Protein AF-A0A0D0CF95-F1 (afdb_monomer)

pLDDT: mean 79.81, std 21.13, range [25.56, 97.62]

Solvent-accessible surface area (backbone atoms only — not comparable to full-atom values): 11918 Å² total; per-residue (Å²): 136,85,79,84,83,80,80,79,77,77,75,81,70,83,79,91,63,84,47,76,42,101,78,74,50,72,53,71,74,71,60,77,87,53,78,78,71,73,34,36,34,30,47,36,53,43,63,39,61,58,38,33,47,34,51,72,94,69,23,64,54,33,67,61,67,58,52,52,51,31,48,50,52,55,38,44,75,72,60,30,45,79,76,56,97,53,32,26,37,20,72,85,47,48,58,68,57,49,50,51,55,62,62,50,49,44,63,30,60,61,69,54,49,44,67,73,22,56,68,48,74,48,77,49,76,44,73,80,78,84,81,83,82,52,62,69,34,61,34,67,35,10,87,78,21,42,65,67,94,47,78,31,54,40,80,67,59,71,76,34,70,43,88,60,83,71,37,72,54,63,91,89,60,91,81,74,67,55,86,94,61,72,91,44,77,68,62,71,38,56,82,48,25,21,61

Secondary structure (DSSP, 8-state):
-PPP-------------EEE-TTS-EEE---GGGTT--SEEEEEEEE-HHHHHSPTTTS----HHHHHHHHHHHHHHTTPEEEETTEEEETT--HHHHHHHHHHGGGSSSTTHHHHHEEEEEEEEESS------HHHHSTTBTTB-S--S-EEHHHHTTS--SSPPPBPPTTS---PPTTPPP-TTTT-GGGEE-

Organism: NCBI:txid944289

Sequence (195 aa):
MAQPIVIAHLQIVQLPHLIVGPRGLVGIRVLPAFQNIQGIYHISYDFLQRATEDDPPAGWGAYRANTYRAVIRHLNAAGFARNQYSDYSNPNAGPLHTYWTMVSLRFALPPTKMATTLKKIKISLVLDEPTWDQTDHLQLGGHFSDMLEGPTPQILAFSAILAIPPQPYLPGQPFNRPRHTRPSPAANNPANWRH

Radius of gyration: 23.88 Å; Cα contacts (8 Å, |Δi|>4): 252; chains: 1; bounding box: 48×54×57 Å

Foldseek 3Di:
DDDDDPPPPPPPPPDDDFDQDPVRPGDDPPDPVQQDQAFKKKKAFDWQPQQDCPDPPSHDVHDPVLLVVLLCVLCVVLVWDDDDDRMTIHNPDGPVSSVVSNVCSCVRPPHNRCVRTTPDMDMDGDRDDPPPDCVQQPQCCHVVRQDDPDWDFPVSQVVYPHPDRWAQDDPPDPDDQDPPDDDDPLSPDSRRTTD

Nearest PDB structures (foldseek):
  6zi1-assembly1_AAA  TM=7.821E-01  e=3.855E-05  Haemophilus influenzae 86-028NP
  6zi1-assembly1_BBB  TM=7.763E-01  e=6.941E-05  Haemophilus influenzae 86-028NP
  3ui3-assembly1_B  TM=7.240E-01  e=2.108E-04  Streptococcus sp. 'group G'
  2i8e-assembly1_A  TM=6.757E-01  e=5.180E-03  Saccharolobus solfataricus P2
  1yqh-assembly1_A  TM=5.021E-01  e=5.099E-02  Bacillus cereus ATCC 14579

Mean predicted aligned error: 11.98 Å

Structure (mmCIF, N/CA/C/O backbone):
data_AF-A0A0D0CF95-F1
#
_entry.id   AF-A0A0D0CF95-F1
#
loop_
_atom_site.group_PDB
_atom_site.id
_atom_site.type_symbol
_atom_site.label_atom_id
_atom_site.label_alt_id
_atom_site.label_comp_id
_atom_site.label_asym_id
_atom_site.label_entity_id
_atom_site.label_seq_id
_atom_site.pdbx_PDB_ins_code
_atom_site.Cartn_x
_atom_site.Cartn_y
_atom_site.Cartn_z
_atom_site.occupancy
_atom_site.B_iso_or_equiv
_atom_site.auth_seq_id
_atom_site.auth_comp_id
_atom_site.auth_asym_id
_atom_site.auth_atom_id
_atom_site.pdbx_PDB_model_num
ATOM 1 N N . MET A 1 1 ? 12.085 28.756 23.481 1.00 41.19 1 MET A N 1
ATOM 2 C CA . MET A 1 1 ? 11.898 27.595 24.378 1.00 41.19 1 MET A CA 1
ATOM 3 C C . MET A 1 1 ? 11.336 26.459 23.542 1.00 41.19 1 MET A C 1
ATOM 5 O O . MET A 1 1 ? 10.179 26.531 23.158 1.00 41.19 1 MET A O 1
ATOM 9 N N . ALA A 1 2 ? 12.175 25.497 23.155 1.00 31.30 2 ALA A N 1
ATOM 10 C CA . ALA A 1 2 ? 11.756 24.343 22.361 1.00 31.30 2 ALA A CA 1
ATOM 11 C C . ALA A 1 2 ? 11.153 23.283 23.294 1.00 31.30 2 ALA A C 1
ATOM 13 O O . ALA A 1 2 ? 11.771 22.944 24.303 1.00 31.30 2 ALA A O 1
ATOM 14 N N . GLN A 1 3 ? 9.947 22.804 22.990 1.00 28.89 3 GLN A N 1
ATOM 15 C CA . GLN A 1 3 ? 9.340 21.700 23.731 1.00 28.89 3 GLN A CA 1
ATOM 16 C C . GLN A 1 3 ? 9.949 20.359 23.289 1.00 28.89 3 GLN A C 1
ATOM 18 O O . GLN A 1 3 ? 10.253 20.195 22.106 1.00 28.89 3 GLN A O 1
ATOM 23 N N . PRO A 1 4 ? 10.146 19.402 24.211 1.00 27.25 4 PRO A N 1
ATOM 24 C CA . PRO A 1 4 ? 10.693 18.099 23.869 1.00 27.25 4 PRO A CA 1
ATOM 25 C C . PRO A 1 4 ? 9.659 17.260 23.107 1.00 27.25 4 PRO A C 1
ATOM 27 O O . PRO A 1 4 ? 8.516 17.110 23.534 1.00 27.25 4 PRO A O 1
ATOM 30 N N . ILE A 1 5 ? 10.093 16.679 21.989 1.00 28.27 5 ILE A N 1
ATOM 31 C CA . ILE A 1 5 ? 9.354 15.662 21.239 1.00 28.27 5 ILE A CA 1
ATOM 32 C C . ILE A 1 5 ? 9.341 14.385 22.085 1.00 28.27 5 ILE A C 1
ATOM 34 O O . ILE A 1 5 ? 10.371 13.733 22.260 1.00 28.27 5 ILE A O 1
ATOM 38 N N . VAL A 1 6 ? 8.177 14.019 22.617 1.00 25.56 6 VAL A N 1
ATOM 39 C CA . VAL A 1 6 ? 7.972 12.727 23.278 1.00 25.56 6 VAL A CA 1
ATOM 40 C C . VAL A 1 6 ? 7.646 11.697 22.199 1.00 25.56 6 VAL A C 1
ATOM 42 O O . VAL A 1 6 ? 6.501 11.549 21.783 1.00 25.56 6 VAL A O 1
ATOM 45 N N . ILE A 1 7 ? 8.664 10.979 21.726 1.00 27.81 7 ILE A N 1
ATOM 46 C CA . ILE A 1 7 ? 8.463 9.783 20.902 1.00 27.81 7 ILE A CA 1
ATOM 47 C C . ILE A 1 7 ? 8.018 8.667 21.847 1.00 27.81 7 ILE A C 1
ATOM 49 O O . ILE A 1 7 ? 8.838 8.025 22.506 1.00 27.81 7 ILE A O 1
ATOM 53 N N . ALA A 1 8 ? 6.709 8.441 21.940 1.00 27.25 8 ALA A N 1
ATOM 54 C CA . ALA A 1 8 ? 6.173 7.270 22.617 1.00 27.25 8 ALA A CA 1
ATOM 55 C C . ALA A 1 8 ? 6.541 6.023 21.799 1.00 27.25 8 ALA A C 1
ATOM 57 O O . ALA A 1 8 ? 5.863 5.649 20.842 1.00 27.25 8 ALA A O 1
ATOM 58 N N . HIS A 1 9 ? 7.648 5.377 22.165 1.00 27.47 9 HIS A N 1
ATOM 59 C CA . HIS A 1 9 ? 7.957 4.025 21.721 1.00 27.47 9 HIS A CA 1
ATOM 60 C C . HIS A 1 9 ? 6.866 3.089 22.251 1.00 27.47 9 HIS A C 1
ATOM 62 O O . HIS A 1 9 ? 6.923 2.629 23.392 1.00 27.47 9 HIS A O 1
ATOM 68 N N . LEU A 1 10 ? 5.858 2.806 21.423 1.00 33.41 10 LEU A N 1
ATOM 69 C CA . LEU A 1 10 ? 4.902 1.742 21.690 1.00 33.41 10 LEU A CA 1
ATOM 70 C C . LEU A 1 10 ? 5.674 0.420 21.593 1.00 33.41 10 LEU A C 1
ATOM 72 O O . LEU A 1 10 ? 5.894 -0.114 20.503 1.00 33.41 10 LEU A O 1
ATOM 76 N N . GLN A 1 11 ? 6.169 -0.076 22.729 1.00 26.80 11 GLN A N 1
ATOM 77 C CA . GLN A 1 11 ? 6.729 -1.417 22.795 1.00 26.80 11 GLN A CA 1
ATOM 78 C C . GLN A 1 11 ? 5.657 -2.390 22.304 1.00 26.80 11 GLN A C 1
ATOM 80 O O . GLN A 1 11 ? 4.563 -2.477 22.863 1.00 26.80 11 GLN A O 1
ATOM 85 N N . ILE A 1 12 ? 5.973 -3.107 21.227 1.00 33.72 12 ILE A N 1
ATOM 86 C CA . ILE A 1 12 ? 5.200 -4.252 20.764 1.00 33.72 12 ILE A CA 1
ATOM 87 C C . ILE A 1 12 ? 5.304 -5.295 21.876 1.00 33.72 12 ILE A C 1
ATOM 89 O O . ILE A 1 12 ? 6.272 -6.048 21.954 1.00 33.72 12 ILE A O 1
ATOM 93 N N . VAL A 1 13 ? 4.326 -5.299 22.777 1.00 31.89 13 VAL A N 1
ATOM 94 C CA . VAL A 1 13 ? 4.140 -6.380 23.739 1.00 31.89 13 VAL A CA 1
ATOM 95 C C . VAL A 1 13 ? 3.863 -7.631 22.907 1.00 31.89 13 VAL A C 1
ATOM 97 O O . VAL A 1 13 ? 2.841 -7.713 22.228 1.00 31.89 13 VAL A O 1
ATOM 100 N N . GLN A 1 14 ? 4.792 -8.592 22.903 1.00 32.94 14 GLN A N 1
ATOM 101 C CA . GLN A 1 14 ? 4.485 -9.953 22.460 1.00 32.94 14 GLN A CA 1
ATOM 102 C C . GLN A 1 14 ? 3.267 -10.422 23.265 1.00 32.94 14 GLN A C 1
ATOM 104 O O . GLN A 1 14 ? 3.316 -10.405 24.490 1.00 32.94 14 GLN A O 1
ATOM 109 N N . LEU A 1 15 ? 2.165 -10.780 22.599 1.00 37.91 15 LEU A N 1
ATOM 110 C CA . LEU A 1 15 ? 0.914 -11.194 23.246 1.00 37.91 15 LEU A CA 1
ATOM 111 C C . LEU A 1 15 ? 0.842 -12.730 23.308 1.00 37.91 15 LEU A C 1
ATOM 113 O O . LEU A 1 15 ? 0.613 -13.344 22.264 1.00 37.91 15 LEU A O 1
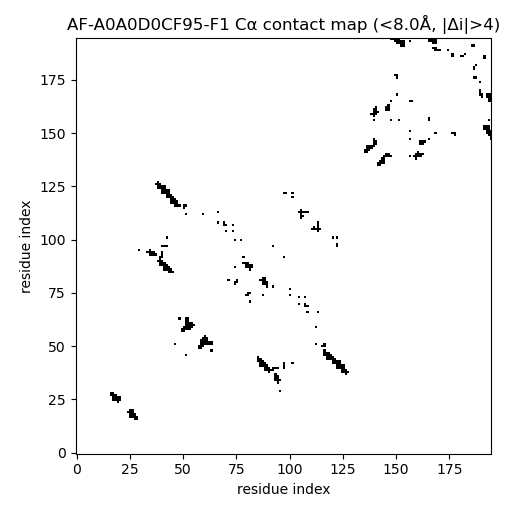ATOM 117 N N . PRO A 1 16 ? 0.972 -13.382 24.481 1.00 46.00 16 PRO A N 1
ATOM 118 C CA . PRO A 1 16 ? 0.856 -14.829 24.584 1.00 46.00 16 PRO A CA 1
ATOM 119 C C . PRO A 1 16 ? -0.467 -15.239 25.243 1.00 46.00 16 PRO A C 1
ATOM 121 O O . PRO A 1 16 ? -0.435 -15.889 26.276 1.00 46.00 16 PRO A O 1
ATOM 124 N N . HIS A 1 17 ? -1.648 -14.883 24.720 1.00 46.09 17 HIS A N 1
ATOM 125 C CA . HIS A 1 17 ? -2.903 -15.250 25.407 1.00 46.09 17 HIS A CA 1
ATOM 126 C C . HIS A 1 17 ? -4.014 -15.712 24.455 1.00 46.09 17 HIS A C 1
ATOM 128 O O . HIS A 1 17 ? -4.935 -14.966 24.125 1.00 46.09 17 HIS A O 1
ATOM 134 N N . LEU A 1 18 ? -3.932 -16.983 24.053 1.00 37.84 18 LEU A N 1
ATOM 135 C CA . LEU A 1 18 ? -5.034 -17.746 23.470 1.00 37.84 18 LEU A CA 1
ATOM 136 C C . LEU A 1 18 ? -5.730 -18.513 24.610 1.00 37.84 18 LEU A C 1
ATOM 138 O O . LEU A 1 18 ? -5.105 -19.375 25.223 1.00 37.84 18 LEU A O 1
ATOM 142 N N . ILE A 1 19 ? -6.999 -18.221 24.911 1.00 42.91 19 ILE A N 1
ATOM 143 C CA . ILE A 1 19 ? -7.812 -19.075 25.793 1.00 42.91 19 ILE A CA 1
ATOM 144 C C . ILE A 1 19 ? -8.778 -19.854 24.901 1.00 42.91 19 ILE A C 1
ATOM 146 O O . ILE A 1 19 ? -9.674 -19.279 24.280 1.00 42.91 19 ILE A O 1
ATOM 150 N N . VAL A 1 20 ? -8.569 -21.167 24.816 1.00 36.53 20 VAL A N 1
ATOM 151 C CA . VAL A 1 20 ? -9.470 -22.088 24.116 1.00 36.53 20 VAL A CA 1
ATOM 152 C C . VAL A 1 20 ? -10.579 -22.478 25.087 1.00 36.53 20 VAL A C 1
ATOM 154 O O . VAL A 1 20 ? -10.337 -23.189 26.059 1.00 36.53 20 VAL A O 1
ATOM 157 N N . GLY A 1 21 ? -11.798 -21.993 24.849 1.00 36.12 21 GLY A N 1
ATOM 158 C CA . GLY A 1 21 ? -12.969 -22.458 25.590 1.00 36.12 21 GLY A CA 1
ATOM 159 C C . GLY A 1 21 ? -13.359 -23.894 25.196 1.00 36.12 21 GLY A C 1
ATOM 160 O O . GLY A 1 21 ? -13.051 -24.327 24.083 1.00 36.12 21 GLY A O 1
ATOM 161 N N . PRO A 1 22 ? -14.122 -24.621 26.036 1.00 32.03 22 PRO A N 1
ATOM 162 C CA . PRO A 1 22 ? -14.497 -26.031 25.826 1.00 32.03 22 PRO A CA 1
ATOM 163 C C . PRO A 1 22 ? -15.375 -26.305 24.585 1.00 32.03 22 PRO A C 1
ATOM 165 O O . PRO A 1 22 ? -15.760 -27.442 24.339 1.00 32.03 22 PRO A O 1
ATOM 168 N N . ARG A 1 23 ? -15.696 -25.279 23.784 1.00 35.00 23 ARG A N 1
ATOM 169 C CA . ARG A 1 23 ? -16.460 -25.372 22.525 1.00 35.00 23 ARG A CA 1
ATOM 170 C C . ARG A 1 23 ? -15.705 -24.832 21.300 1.00 35.00 23 ARG A C 1
ATOM 172 O O . ARG A 1 23 ? -16.330 -24.519 20.295 1.00 35.00 23 ARG A O 1
ATOM 179 N N . GLY A 1 24 ? -14.385 -24.647 21.381 1.00 34.78 24 GLY A N 1
ATOM 180 C CA . GLY A 1 24 ? -13.596 -24.095 20.267 1.00 34.78 24 GLY A CA 1
ATOM 181 C C . GLY A 1 24 ? -13.813 -22.596 20.011 1.00 34.78 24 GLY A C 1
ATOM 182 O O . GLY A 1 24 ? -13.309 -22.057 19.029 1.00 34.78 24 GLY A O 1
ATOM 183 N N . LEU A 1 25 ? -14.527 -21.897 20.901 1.00 30.98 25 LEU A N 1
ATOM 184 C CA . LEU A 1 25 ? -14.568 -20.436 20.920 1.00 30.98 25 LEU A CA 1
ATOM 185 C C . LEU A 1 25 ? -13.203 -19.923 21.390 1.00 30.98 25 LEU A C 1
ATOM 187 O O . LEU A 1 25 ? -12.849 -20.042 22.565 1.00 30.98 25 LEU A O 1
ATOM 191 N N . VAL A 1 26 ? -12.432 -19.378 20.451 1.00 38.44 26 VAL A N 1
ATOM 192 C CA . VAL A 1 26 ? -11.191 -18.655 20.735 1.00 38.44 26 VAL A CA 1
ATOM 193 C C . VAL A 1 26 ? -11.576 -17.257 21.209 1.00 38.44 26 VAL A C 1
ATOM 195 O O . VAL A 1 26 ? -11.875 -16.373 20.407 1.00 38.44 26 VAL A O 1
ATOM 198 N N . GLY A 1 27 ? -11.611 -17.073 22.527 1.00 38.34 27 GLY A N 1
ATOM 199 C CA . GLY A 1 27 ? -11.763 -15.759 23.136 1.00 38.34 27 GLY A CA 1
ATOM 200 C C . GLY A 1 27 ? -10.415 -15.050 23.129 1.00 38.34 27 GLY A C 1
ATOM 201 O O . GLY A 1 27 ? -9.515 -15.422 23.879 1.00 38.34 27 GLY A O 1
ATOM 202 N N . ILE A 1 28 ? -10.259 -14.035 22.282 1.00 45.88 28 ILE A N 1
ATOM 203 C CA . ILE A 1 28 ? -9.096 -13.149 22.351 1.00 45.88 28 ILE A CA 1
ATOM 204 C C . ILE A 1 28 ? -9.405 -12.114 23.420 1.00 45.88 28 ILE A C 1
ATOM 206 O O . ILE A 1 28 ? -10.346 -11.330 23.285 1.00 45.88 28 ILE A O 1
ATOM 210 N N . ARG A 1 29 ? -8.624 -12.125 24.502 1.00 43.66 29 ARG A N 1
ATOM 211 C CA . ARG A 1 29 ? -8.669 -11.071 25.513 1.00 43.66 29 ARG A CA 1
ATOM 212 C C . ARG A 1 29 ? -8.096 -9.811 24.867 1.00 43.66 29 ARG A C 1
ATOM 214 O O . ARG A 1 29 ? -6.893 -9.576 24.911 1.00 43.66 29 ARG A O 1
ATOM 221 N N . VAL A 1 30 ? -8.951 -9.031 24.208 1.00 49.34 30 VAL A N 1
ATOM 222 C CA . VAL A 1 30 ? -8.604 -7.668 23.801 1.00 49.34 30 VAL A CA 1
ATOM 223 C C . VAL A 1 30 ? -8.281 -6.939 25.097 1.00 49.34 30 VAL A C 1
ATOM 225 O O . VAL A 1 30 ? -9.124 -6.872 25.993 1.00 49.34 30 VAL A O 1
ATOM 228 N N . LEU A 1 31 ? -7.028 -6.508 25.253 1.00 48.06 31 LEU A N 1
ATOM 229 C CA . LEU A 1 31 ? -6.595 -5.828 26.467 1.00 48.06 31 LEU A CA 1
ATOM 230 C C . LEU A 1 31 ? -7.554 -4.650 26.729 1.00 48.06 31 LEU A C 1
ATOM 232 O O . LEU A 1 31 ? -7.809 -3.880 25.799 1.00 48.06 31 LEU A O 1
ATOM 236 N N . PRO A 1 32 ? -8.059 -4.472 27.965 1.00 51.78 32 PRO A N 1
ATOM 237 C CA . PRO A 1 32 ? -8.928 -3.347 28.329 1.00 51.78 32 PRO A CA 1
ATOM 238 C C . PRO A 1 32 ? -8.355 -1.981 27.914 1.00 51.78 32 PRO A C 1
ATOM 240 O O . PRO A 1 32 ? -9.101 -1.054 27.619 1.00 51.78 32 PRO A O 1
ATOM 243 N N . ALA A 1 33 ? -7.024 -1.889 27.813 1.00 55.41 33 ALA A N 1
ATOM 244 C CA . ALA A 1 33 ? -6.278 -0.707 27.391 1.00 55.41 33 ALA A CA 1
ATOM 245 C C . ALA A 1 33 ? -6.619 -0.191 25.980 1.00 55.41 33 ALA A C 1
ATOM 247 O O . ALA A 1 33 ? -6.348 0.968 25.688 1.00 55.41 33 ALA A O 1
ATOM 248 N N . PHE A 1 34 ? -7.215 -1.009 25.106 1.00 58.19 34 PHE A N 1
ATOM 249 C CA . PHE A 1 34 ? -7.574 -0.568 23.757 1.00 58.19 34 PHE A CA 1
ATOM 250 C C . PHE A 1 34 ? -8.989 -0.013 23.645 1.00 58.19 34 PHE A C 1
ATOM 252 O O . PHE A 1 34 ? -9.318 0.501 22.591 1.00 58.19 34 PHE A O 1
ATOM 259 N N . GLN A 1 35 ? -9.853 -0.102 24.657 1.00 62.19 35 GLN A N 1
ATOM 260 C CA . GLN A 1 35 ? -11.289 0.075 24.408 1.00 62.19 35 GLN A CA 1
ATOM 261 C C . GLN A 1 35 ? -11.754 1.511 24.115 1.00 62.19 35 GLN A C 1
ATOM 263 O O . GLN A 1 35 ? -12.872 1.653 23.642 1.00 62.19 35 GLN A O 1
ATOM 268 N N . ASN A 1 36 ? -10.928 2.549 24.295 1.00 68.31 36 ASN A N 1
ATOM 269 C CA . ASN A 1 36 ? -11.384 3.946 24.184 1.00 68.31 36 ASN A CA 1
ATOM 270 C C . ASN A 1 36 ? -10.376 4.912 23.542 1.00 68.31 36 ASN A C 1
ATOM 272 O O . ASN A 1 36 ? -10.484 6.121 23.738 1.00 68.31 36 ASN A O 1
ATOM 276 N N . ILE A 1 37 ? -9.376 4.419 22.808 1.00 80.19 37 ILE A N 1
ATOM 277 C CA . ILE A 1 37 ? -8.431 5.330 22.154 1.00 80.19 37 ILE A CA 1
ATOM 278 C C . ILE A 1 37 ? -9.083 5.868 20.876 1.00 80.19 37 ILE A C 1
ATOM 280 O O . ILE A 1 37 ? -9.437 5.098 19.987 1.00 80.19 37 ILE A O 1
ATOM 284 N N . GLN A 1 38 ? -9.287 7.182 20.818 1.00 84.50 38 GLN A N 1
ATOM 285 C CA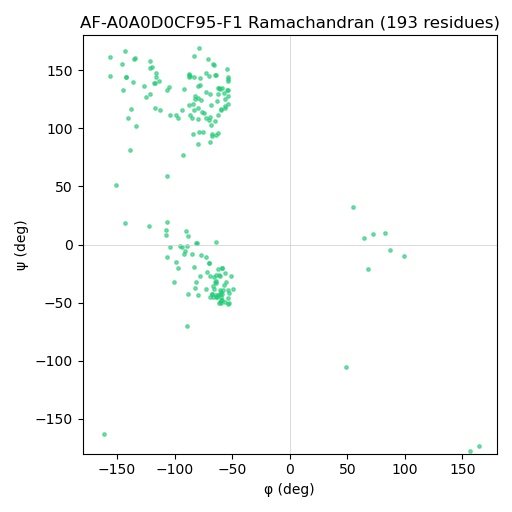 . GLN A 1 38 ? -9.816 7.862 19.639 1.00 84.50 38 GLN A CA 1
ATOM 286 C C . GLN A 1 38 ? -8.675 8.230 18.689 1.00 84.50 38 GLN A C 1
ATOM 288 O O . GLN A 1 38 ? -7.577 8.556 19.131 1.00 84.50 38 GLN A O 1
ATOM 293 N N . GLY A 1 39 ? -8.940 8.148 17.390 1.00 88.06 39 GLY A N 1
ATOM 294 C CA . GLY A 1 39 ? -7.990 8.469 16.332 1.00 88.06 39 GLY A CA 1
ATOM 295 C C . GLY A 1 39 ? -8.353 7.749 15.037 1.00 88.06 39 GLY A C 1
ATOM 296 O O . GLY A 1 39 ? -9.348 7.025 14.968 1.00 88.06 39 GLY A O 1
ATOM 297 N N . ILE A 1 40 ? -7.532 7.934 14.009 1.00 91.56 40 ILE A N 1
ATOM 298 C CA . ILE A 1 40 ? -7.723 7.289 12.713 1.00 91.56 40 ILE A CA 1
ATOM 299 C C . ILE A 1 40 ? -7.038 5.927 12.748 1.00 91.56 40 ILE A C 1
ATOM 301 O O . ILE A 1 40 ? -5.827 5.813 12.955 1.00 91.56 40 ILE A O 1
ATOM 305 N N . TYR A 1 41 ? -7.824 4.872 12.547 1.00 93.38 41 TYR A N 1
ATOM 306 C CA . TYR A 1 41 ? -7.307 3.513 12.481 1.00 93.38 41 TYR A CA 1
ATOM 307 C C . TYR A 1 41 ? -6.984 3.128 11.048 1.00 93.38 41 TYR A C 1
ATOM 309 O O . TYR A 1 41 ? -7.804 3.302 10.148 1.00 93.38 41 TYR A O 1
ATOM 317 N N . HIS A 1 42 ? -5.811 2.532 10.863 1.00 95.06 42 HIS A N 1
ATOM 318 C CA . HIS A 1 42 ? -5.342 2.039 9.581 1.00 95.06 42 HIS A CA 1
ATOM 319 C C . HIS A 1 42 ? -5.169 0.525 9.604 1.00 95.06 42 HIS A C 1
ATOM 321 O O . HIS A 1 42 ? -4.735 -0.047 10.606 1.00 95.06 42 HIS A O 1
ATOM 327 N N . ILE A 1 43 ? -5.463 -0.117 8.478 1.00 97.06 43 ILE A N 1
ATOM 328 C CA . ILE A 1 43 ? -5.126 -1.508 8.191 1.00 97.06 43 ILE A CA 1
ATOM 329 C C . ILE A 1 43 ? -4.179 -1.504 6.997 1.00 97.06 43 ILE A C 1
ATOM 331 O O . ILE A 1 43 ? -4.572 -1.123 5.893 1.00 97.06 43 ILE A O 1
ATOM 335 N N . SER A 1 44 ? -2.957 -1.994 7.210 1.00 96.38 44 SER A N 1
ATOM 336 C CA . SER A 1 44 ? -1.998 -2.209 6.124 1.00 96.38 44 SER A CA 1
ATOM 337 C C . SER A 1 44 ? -1.653 -3.690 5.976 1.00 96.38 44 SER A C 1
ATOM 339 O O . SER A 1 44 ? -1.439 -4.386 6.973 1.00 96.38 44 SER A O 1
ATOM 341 N N . TYR A 1 45 ? -1.549 -4.177 4.738 1.00 95.44 45 TYR A N 1
ATOM 342 C CA . TYR A 1 45 ? -1.234 -5.581 4.441 1.00 95.44 45 TYR A CA 1
ATOM 343 C C . TYR A 1 45 ? -0.186 -5.745 3.332 1.00 95.44 45 TYR A C 1
ATOM 345 O O . TYR A 1 45 ? 0.049 -4.848 2.528 1.00 95.44 45 TYR A O 1
ATOM 353 N N . ASP A 1 46 ? 0.448 -6.913 3.283 1.00 94.81 46 ASP A N 1
ATOM 354 C CA . ASP A 1 46 ? 1.365 -7.327 2.220 1.00 94.81 46 ASP A CA 1
ATOM 355 C C . ASP A 1 46 ? 1.173 -8.820 1.915 1.00 94.81 46 ASP A C 1
ATOM 357 O O . ASP A 1 46 ? 0.934 -9.626 2.823 1.00 94.81 46 ASP A O 1
ATOM 361 N N . PHE A 1 47 ? 1.304 -9.193 0.643 1.00 93.81 47 PHE A N 1
ATOM 362 C CA . PHE A 1 47 ? 1.148 -10.565 0.164 1.00 93.81 47 PHE A CA 1
ATOM 363 C C . PHE A 1 47 ? 2.452 -11.105 -0.414 1.00 93.81 47 PHE A C 1
ATOM 365 O O . PHE A 1 47 ? 3.230 -10.401 -1.052 1.00 93.81 47 PHE A O 1
ATOM 372 N N . LEU A 1 48 ? 2.654 -12.410 -0.265 1.00 94.81 48 LEU A N 1
ATOM 373 C CA . LEU A 1 48 ? 3.632 -13.157 -1.035 1.00 94.81 48 LEU A CA 1
ATOM 374 C C . LEU A 1 48 ? 3.164 -13.203 -2.494 1.00 94.81 48 LEU A C 1
ATOM 376 O O . LEU A 1 48 ? 2.261 -13.965 -2.848 1.00 94.81 48 LEU A O 1
ATOM 380 N N . GLN A 1 49 ? 3.786 -12.376 -3.339 1.00 93.81 49 GLN A N 1
ATOM 381 C CA . GLN A 1 49 ? 3.448 -12.298 -4.761 1.00 93.81 49 GLN A CA 1
ATOM 382 C C . GLN A 1 49 ? 3.564 -13.670 -5.438 1.00 93.81 49 GLN A C 1
ATOM 384 O O . GLN A 1 49 ? 2.609 -14.122 -6.059 1.00 93.81 49 GLN A O 1
ATOM 389 N N . ARG A 1 50 ? 4.684 -14.376 -5.236 1.00 95.50 50 ARG A N 1
ATOM 390 C CA . ARG A 1 50 ? 4.915 -15.701 -5.834 1.00 95.50 50 ARG A CA 1
ATOM 391 C C . ARG A 1 50 ? 3.904 -16.750 -5.382 1.00 95.50 50 ARG A C 1
ATOM 393 O O . ARG A 1 50 ? 3.343 -17.437 -6.216 1.00 95.50 50 ARG A O 1
ATOM 400 N N . ALA A 1 51 ? 3.567 -16.799 -4.092 1.00 95.44 51 ALA A N 1
ATOM 401 C CA . ALA A 1 51 ? 2.532 -17.716 -3.606 1.00 95.44 51 ALA A CA 1
ATOM 402 C C . ALA A 1 51 ? 1.155 -17.428 -4.236 1.00 95.44 51 ALA A C 1
ATOM 404 O O . ALA A 1 51 ? 0.315 -18.313 -4.340 1.00 95.44 51 ALA A O 1
ATOM 405 N N . THR A 1 52 ? 0.904 -16.186 -4.658 1.00 94.25 52 THR A N 1
ATOM 406 C CA . THR A 1 52 ? -0.342 -15.804 -5.330 1.00 94.25 52 THR A CA 1
ATOM 407 C C . THR A 1 52 ? -0.345 -16.185 -6.811 1.00 94.25 52 THR A C 1
ATOM 409 O O . THR A 1 52 ? -1.371 -16.663 -7.296 1.00 94.25 52 THR A O 1
ATOM 412 N N . GLU A 1 53 ? 0.764 -15.936 -7.509 1.00 95.44 53 GLU A N 1
ATOM 413 C CA . GLU A 1 53 ? 0.844 -15.962 -8.976 1.00 95.44 53 GLU A CA 1
ATOM 414 C C . GLU A 1 53 ? 1.451 -17.245 -9.555 1.00 95.44 53 GLU A C 1
ATOM 416 O O . GLU A 1 53 ? 1.027 -17.638 -10.637 1.00 95.44 53 GLU A O 1
ATOM 421 N N . ASP A 1 54 ? 2.397 -17.895 -8.866 1.00 96.88 54 ASP A N 1
ATOM 422 C CA . ASP A 1 54 ? 3.021 -19.138 -9.340 1.00 96.88 54 ASP A CA 1
ATOM 423 C C . ASP A 1 54 ? 1.959 -20.256 -9.407 1.00 96.88 54 ASP A C 1
ATOM 425 O O . ASP A 1 54 ? 1.044 -20.311 -8.577 1.00 96.88 54 ASP A O 1
ATOM 429 N N . ASP A 1 55 ? 2.076 -21.156 -10.385 1.00 96.50 55 ASP A N 1
ATOM 430 C CA . ASP A 1 55 ? 1.162 -22.292 -10.533 1.00 96.50 55 ASP A CA 1
ATOM 431 C C . ASP A 1 55 ? 1.299 -23.300 -9.370 1.00 96.50 55 ASP A C 1
ATOM 433 O O . ASP A 1 55 ? 2.358 -23.396 -8.727 1.00 96.50 55 ASP A O 1
ATOM 437 N N . PRO A 1 56 ? 0.252 -24.096 -9.078 1.00 95.62 56 PRO A N 1
ATOM 438 C CA . PRO A 1 56 ? 0.369 -25.225 -8.160 1.00 95.62 56 PRO A CA 1
ATOM 439 C C . PRO A 1 56 ? 1.521 -26.169 -8.565 1.00 95.62 56 PRO A C 1
ATOM 441 O O . PRO A 1 56 ? 1.702 -26.431 -9.755 1.00 95.62 56 PRO A O 1
ATOM 444 N N . PRO A 1 57 ? 2.301 -26.715 -7.610 1.00 95.62 57 PRO A N 1
ATOM 445 C CA . PRO A 1 57 ? 2.091 -26.688 -6.158 1.00 95.62 57 PRO A CA 1
ATOM 446 C C . PRO A 1 57 ? 2.709 -25.478 -5.432 1.00 95.62 57 PRO A C 1
ATOM 448 O O . PRO A 1 57 ? 2.593 -25.386 -4.213 1.00 95.62 57 PRO A O 1
ATOM 451 N N . ALA A 1 58 ? 3.397 -24.576 -6.139 1.00 93.81 58 ALA A N 1
ATOM 452 C CA . ALA A 1 58 ? 4.152 -23.477 -5.528 1.00 93.81 58 ALA A CA 1
ATOM 453 C C . ALA A 1 58 ? 3.287 -22.250 -5.189 1.00 93.81 58 ALA A C 1
ATOM 455 O O . ALA A 1 58 ? 3.677 -21.428 -4.354 1.00 93.81 58 ALA A O 1
ATOM 456 N N . GLY A 1 59 ? 2.114 -22.131 -5.810 1.00 95.25 59 GLY A N 1
ATOM 457 C CA . GLY A 1 59 ? 1.182 -21.043 -5.562 1.00 95.25 59 GLY A CA 1
ATOM 458 C C . GLY A 1 59 ? -0.239 -21.339 -6.031 1.00 95.25 59 GLY A C 1
ATOM 459 O O . GLY A 1 59 ? -0.634 -22.486 -6.240 1.00 95.25 59 GLY A O 1
ATOM 460 N N . TRP A 1 60 ? -1.027 -20.272 -6.142 1.00 94.94 60 TRP A N 1
ATOM 461 C CA . TRP A 1 60 ? -2.450 -20.325 -6.476 1.00 94.94 60 TRP A CA 1
ATOM 462 C C . TRP A 1 60 ? -2.757 -20.159 -7.972 1.00 94.94 60 TRP A C 1
ATOM 464 O O . TRP A 1 60 ? -3.936 -20.176 -8.327 1.00 94.94 60 TRP A O 1
ATOM 474 N N . GLY A 1 61 ? -1.752 -19.944 -8.830 1.00 95.06 61 GLY A N 1
ATOM 475 C CA . GLY A 1 61 ? -1.929 -19.734 -10.275 1.00 95.06 61 GLY A CA 1
ATOM 476 C C . GLY A 1 61 ? -2.897 -18.595 -10.605 1.00 95.06 61 GLY A C 1
ATOM 477 O O . GLY A 1 61 ? -3.688 -18.676 -11.543 1.00 95.06 61 GLY A O 1
ATOM 478 N N . ALA A 1 62 ? -2.944 -17.555 -9.768 1.00 92.69 62 ALA A N 1
ATOM 479 C CA . ALA A 1 62 ? -4.017 -16.573 -9.801 1.00 92.69 62 ALA A CA 1
ATOM 480 C C . ALA A 1 62 ? -3.483 -15.148 -9.921 1.00 92.69 62 ALA A C 1
ATOM 482 O O . ALA A 1 62 ? -2.609 -14.722 -9.174 1.00 92.69 62 ALA A O 1
ATOM 483 N N . TYR A 1 63 ? -4.109 -14.350 -10.787 1.00 91.88 63 TYR A N 1
ATOM 484 C CA . TYR A 1 63 ? -3.739 -12.947 -10.955 1.00 91.88 63 TYR A CA 1
ATOM 485 C C . TYR A 1 63 ? -3.808 -12.175 -9.633 1.00 91.88 63 TYR A C 1
ATOM 487 O O . TYR A 1 63 ? -4.876 -12.090 -9.009 1.00 91.88 63 TYR A O 1
ATOM 495 N N . ARG A 1 64 ? -2.700 -11.521 -9.252 1.00 90.06 64 ARG A N 1
ATOM 496 C CA . ARG A 1 64 ? -2.620 -10.680 -8.042 1.00 90.06 64 ARG A CA 1
ATOM 497 C C . ARG A 1 64 ? -3.771 -9.683 -7.929 1.00 90.06 64 ARG A C 1
ATOM 499 O O . ARG A 1 64 ? -4.315 -9.479 -6.846 1.00 90.06 64 ARG A O 1
ATOM 506 N N . ALA A 1 65 ? -4.189 -9.108 -9.060 1.00 90.69 65 ALA A N 1
ATOM 507 C CA . ALA A 1 65 ? -5.246 -8.105 -9.125 1.00 90.69 65 ALA A CA 1
ATOM 508 C C . ALA A 1 65 ? -6.569 -8.607 -8.527 1.00 90.69 65 ALA A C 1
ATOM 510 O O . ALA A 1 65 ? -7.284 -7.836 -7.893 1.00 90.69 65 ALA A O 1
ATOM 511 N N . ASN A 1 66 ? -6.885 -9.896 -8.674 1.00 91.19 66 ASN A N 1
ATOM 512 C CA . ASN A 1 66 ? -8.121 -10.461 -8.140 1.00 91.19 66 ASN A CA 1
ATOM 513 C C . ASN A 1 66 ? -8.082 -10.589 -6.612 1.00 91.19 66 ASN A C 1
ATOM 515 O O . ASN A 1 66 ? -9.080 -10.272 -5.965 1.00 91.19 66 ASN A O 1
ATOM 519 N N . THR A 1 67 ? -6.930 -10.954 -6.037 1.00 90.31 67 THR A N 1
ATOM 520 C CA . THR A 1 67 ? -6.731 -10.960 -4.577 1.00 90.31 67 THR A CA 1
ATOM 521 C C . THR A 1 67 ? -6.895 -9.552 -4.013 1.00 90.31 67 THR A C 1
ATOM 523 O O . THR A 1 67 ? -7.701 -9.340 -3.110 1.00 90.31 67 THR A O 1
ATOM 526 N N . TYR A 1 68 ? -6.208 -8.564 -4.600 1.00 91.94 68 TYR A N 1
ATOM 527 C CA . TYR A 1 68 ? -6.332 -7.171 -4.164 1.00 91.94 68 TYR A CA 1
ATOM 528 C C . TYR A 1 68 ? -7.771 -6.663 -4.275 1.00 91.94 68 TYR A C 1
ATOM 530 O O . TYR A 1 68 ? -8.261 -6.038 -3.344 1.00 91.94 68 TYR A O 1
ATOM 538 N N . ARG A 1 69 ? -8.489 -6.967 -5.365 1.00 92.94 69 ARG A N 1
ATOM 539 C CA . ARG A 1 69 ? -9.905 -6.586 -5.522 1.00 92.94 69 ARG A CA 1
ATOM 540 C C . ARG A 1 69 ? -10.803 -7.190 -4.444 1.00 92.94 69 ARG A C 1
ATOM 542 O O . ARG A 1 69 ? -11.718 -6.510 -3.990 1.00 92.94 69 ARG A O 1
ATOM 549 N N . ALA A 1 70 ? -10.575 -8.441 -4.045 1.00 92.81 70 ALA A N 1
ATOM 550 C CA . ALA A 1 70 ? -11.349 -9.067 -2.974 1.00 92.81 70 ALA A CA 1
ATOM 551 C C . ALA A 1 70 ? -11.132 -8.349 -1.635 1.00 92.81 70 ALA A C 1
ATOM 553 O O . ALA A 1 70 ? -12.100 -8.042 -0.944 1.00 92.81 70 ALA A O 1
ATOM 554 N N . VAL A 1 71 ? -9.882 -8.001 -1.327 1.00 94.00 71 VAL A N 1
ATOM 555 C CA . VAL A 1 71 ? -9.522 -7.248 -0.119 1.00 94.00 71 VAL A CA 1
ATOM 556 C C . VAL A 1 71 ? -10.078 -5.828 -0.148 1.00 94.00 71 VAL A C 1
ATOM 558 O O . VAL A 1 71 ? -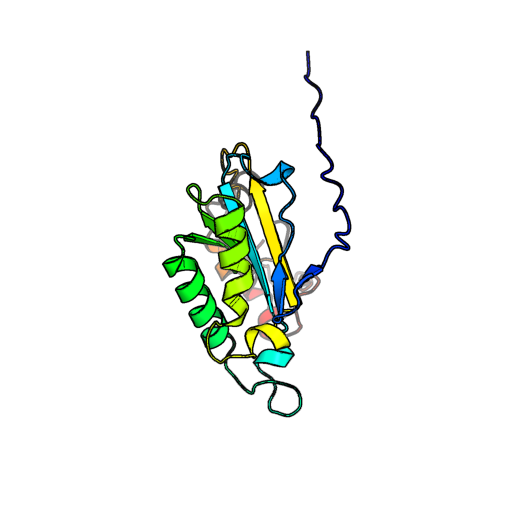10.680 -5.404 0.831 1.00 94.00 71 VAL A O 1
ATOM 561 N N . ILE A 1 72 ? -9.943 -5.121 -1.277 1.00 95.00 72 ILE A N 1
ATOM 562 C CA . ILE A 1 72 ? -10.520 -3.784 -1.485 1.00 95.00 72 ILE A CA 1
ATOM 563 C C . ILE A 1 72 ? -12.017 -3.810 -1.182 1.00 95.00 72 ILE A C 1
ATOM 565 O O . ILE A 1 72 ? -12.495 -3.002 -0.395 1.00 95.00 72 ILE A O 1
ATOM 569 N N . ARG A 1 73 ? -12.764 -4.753 -1.773 1.00 95.19 73 ARG A N 1
ATOM 570 C CA . ARG A 1 73 ? -14.209 -4.862 -1.529 1.00 95.19 73 ARG A CA 1
ATOM 571 C C . ARG A 1 73 ? -14.520 -5.116 -0.057 1.00 95.19 73 ARG A C 1
ATOM 573 O O . ARG A 1 73 ? -15.438 -4.500 0.468 1.00 95.19 73 ARG A O 1
ATOM 580 N N . HIS A 1 74 ? -13.759 -5.997 0.591 1.00 95.50 74 HIS A N 1
ATOM 581 C CA . HIS A 1 74 ? -13.951 -6.338 2.000 1.00 95.50 74 HIS A CA 1
ATOM 582 C C . HIS A 1 74 ? -13.709 -5.140 2.926 1.00 95.50 74 HIS A C 1
ATOM 584 O O . HIS A 1 74 ? -14.520 -4.868 3.804 1.00 95.50 74 HIS A O 1
ATOM 590 N N . LEU A 1 75 ? -12.625 -4.393 2.702 1.00 97.00 75 LEU A N 1
ATOM 591 C CA . LEU A 1 75 ? -12.282 -3.205 3.490 1.00 97.00 75 LEU A CA 1
ATOM 592 C C . LEU A 1 75 ? -13.257 -2.053 3.236 1.00 97.00 75 LEU A C 1
ATOM 594 O O . LEU A 1 75 ? -13.770 -1.477 4.194 1.00 97.00 75 LEU A O 1
ATOM 598 N N . ASN A 1 76 ? -13.598 -1.786 1.973 1.00 96.69 76 ASN A N 1
ATOM 599 C CA . ASN A 1 76 ? -14.583 -0.763 1.624 1.00 96.69 76 ASN A CA 1
ATOM 600 C C . ASN A 1 76 ? -15.950 -1.062 2.261 1.00 96.69 76 ASN A C 1
ATOM 602 O O . ASN A 1 76 ? -16.591 -0.157 2.788 1.00 96.69 76 ASN A O 1
ATOM 606 N N . ALA A 1 77 ? -16.383 -2.329 2.269 1.00 96.75 77 ALA A N 1
ATOM 607 C CA . ALA A 1 77 ? -17.629 -2.738 2.921 1.00 96.75 77 ALA A CA 1
ATOM 608 C C . ALA A 1 77 ? -17.607 -2.530 4.448 1.00 96.75 77 ALA A C 1
ATOM 610 O O . ALA A 1 77 ? -18.656 -2.328 5.052 1.00 96.75 77 ALA A O 1
ATOM 611 N N . ALA A 1 78 ? -16.425 -2.537 5.070 1.00 96.81 78 ALA A N 1
ATOM 612 C CA . ALA A 1 78 ? -16.228 -2.235 6.487 1.00 96.81 78 ALA A CA 1
ATOM 613 C C . ALA A 1 78 ? -16.000 -0.733 6.777 1.00 96.81 78 ALA A C 1
ATOM 615 O O . ALA A 1 78 ? -15.682 -0.369 7.914 1.00 96.81 78 ALA A O 1
ATOM 616 N N . GLY A 1 79 ? -16.148 0.132 5.765 1.00 97.44 79 GLY A N 1
ATOM 617 C CA . GLY A 1 79 ? -15.992 1.586 5.868 1.00 97.44 79 GLY A CA 1
ATOM 618 C C . GLY A 1 79 ? -14.547 2.084 5.794 1.00 97.44 79 GLY A C 1
ATOM 619 O O . GLY A 1 79 ? -14.298 3.254 6.062 1.00 97.44 79 GLY A O 1
ATOM 620 N N . PHE A 1 80 ? -13.592 1.217 5.454 1.00 97.62 80 PHE A N 1
ATOM 621 C CA . PHE A 1 80 ? -12.196 1.607 5.287 1.00 97.62 80 PHE A CA 1
ATOM 622 C C . PHE A 1 80 ? -11.959 2.158 3.881 1.00 97.62 80 PHE A C 1
ATOM 624 O O . PHE A 1 80 ? -12.164 1.457 2.891 1.00 97.62 80 PHE A O 1
ATOM 631 N N . ALA A 1 81 ? -11.499 3.404 3.799 1.00 96.31 81 ALA A N 1
ATOM 632 C CA . ALA A 1 81 ? -11.103 4.050 2.559 1.00 96.31 81 ALA A CA 1
ATOM 633 C C . ALA A 1 81 ? -9.631 3.757 2.257 1.00 96.31 81 ALA A C 1
ATOM 635 O O . ALA A 1 81 ? -8.800 3.632 3.154 1.00 96.31 81 ALA A O 1
ATOM 636 N N . ARG A 1 82 ? -9.299 3.629 0.975 1.00 95.00 82 ARG A N 1
ATOM 637 C CA . ARG A 1 82 ? -7.925 3.380 0.539 1.00 95.00 82 ARG A CA 1
ATOM 638 C C . ARG A 1 82 ? -7.129 4.685 0.549 1.00 95.00 82 ARG A C 1
ATOM 640 O O . ARG A 1 82 ? -7.526 5.615 -0.142 1.00 95.00 82 ARG A O 1
ATOM 647 N N . ASN A 1 83 ? -5.987 4.700 1.237 1.00 86.62 83 ASN A N 1
ATOM 648 C CA . ASN A 1 83 ? -5.046 5.823 1.199 1.00 86.62 83 ASN A CA 1
ATOM 649 C C . ASN A 1 83 ? -4.045 5.617 0.055 1.00 86.62 83 ASN A C 1
ATOM 651 O O . ASN A 1 83 ? -4.112 6.265 -0.984 1.00 86.62 83 ASN A O 1
ATOM 655 N N . GLN A 1 84 ? -3.154 4.630 0.207 1.00 85.56 84 GLN A N 1
ATOM 656 C CA . GLN A 1 84 ? -2.122 4.307 -0.775 1.00 85.56 84 GLN A CA 1
ATOM 657 C C . GLN A 1 84 ? -1.873 2.797 -0.813 1.00 85.56 84 GLN A C 1
ATOM 659 O O . GLN A 1 84 ? -1.700 2.154 0.217 1.00 85.56 84 GLN A O 1
ATOM 664 N N . TYR A 1 85 ? -1.826 2.209 -2.012 1.00 88.62 85 TYR A N 1
ATOM 665 C CA . TYR A 1 85 ? -1.524 0.787 -2.224 1.00 88.62 85 TYR A CA 1
ATOM 666 C C . TYR A 1 85 ? -2.324 -0.175 -1.329 1.00 88.62 85 TYR A C 1
ATOM 668 O O . TYR A 1 85 ? -3.494 -0.437 -1.615 1.00 88.62 85 TYR A O 1
ATOM 676 N N . SER A 1 86 ? -1.686 -0.756 -0.318 1.00 93.06 86 SER A N 1
ATOM 677 C CA . SER A 1 86 ? -2.255 -1.725 0.612 1.00 93.06 86 SER A CA 1
ATOM 678 C C . SER A 1 86 ? -2.517 -1.136 2.000 1.00 93.06 86 SER A C 1
ATOM 680 O O . SER A 1 86 ? -2.661 -1.903 2.947 1.00 93.06 86 SER A O 1
ATOM 682 N N . ASP A 1 87 ? -2.595 0.194 2.112 1.00 94.94 87 ASP A N 1
ATOM 683 C CA . ASP A 1 87 ? -2.973 0.933 3.316 1.00 94.94 87 ASP A CA 1
ATOM 684 C C . ASP A 1 87 ? -4.384 1.523 3.200 1.00 94.94 87 ASP A C 1
ATOM 686 O O . ASP A 1 87 ? -4.752 2.118 2.178 1.00 94.94 87 ASP A O 1
ATOM 690 N N . TYR A 1 88 ? -5.173 1.330 4.254 1.00 97.25 88 TYR A N 1
ATOM 691 C CA . TYR A 1 88 ? -6.562 1.762 4.333 1.00 97.25 88 TYR A CA 1
ATOM 692 C C . TYR A 1 88 ? -6.830 2.386 5.686 1.00 97.25 88 TYR A C 1
ATOM 694 O O . TYR A 1 8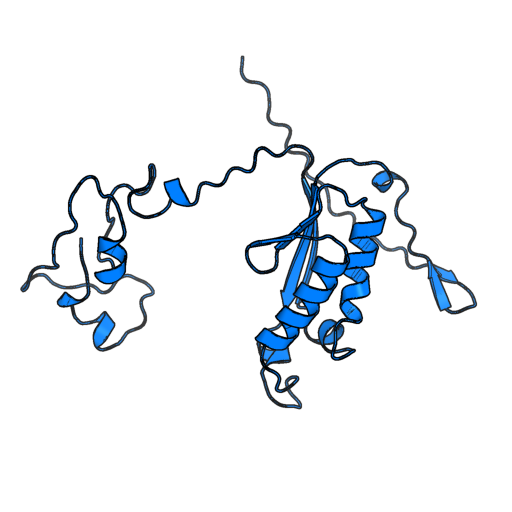8 ? -6.403 1.822 6.687 1.00 97.25 88 TYR A O 1
ATOM 702 N N . SER A 1 89 ? -7.595 3.469 5.725 1.00 95.38 89 SER A N 1
ATOM 703 C CA . SER A 1 89 ? -7.959 4.179 6.947 1.00 95.38 89 SER A CA 1
ATOM 704 C C . SER A 1 89 ? -9.468 4.202 7.162 1.00 95.38 89 SER A C 1
ATOM 706 O O . SER A 1 89 ? -10.257 4.140 6.219 1.00 95.38 89 SER A O 1
ATOM 708 N N . ASN A 1 90 ? -9.884 4.287 8.421 1.00 95.25 90 ASN A N 1
ATOM 709 C CA . ASN A 1 90 ? -11.253 4.621 8.784 1.00 95.25 90 ASN A CA 1
ATOM 710 C C . ASN A 1 90 ? -11.232 5.547 10.013 1.00 95.25 90 ASN A C 1
ATOM 712 O O . ASN A 1 90 ? -10.922 5.074 11.112 1.00 95.25 90 ASN A O 1
ATOM 716 N N . PRO A 1 91 ? -11.566 6.843 9.857 1.00 92.44 91 PRO A N 1
ATOM 717 C CA . PRO A 1 91 ? -11.565 7.801 10.965 1.00 92.44 91 PRO A CA 1
ATOM 718 C C . PRO A 1 91 ? -12.690 7.549 11.979 1.00 92.44 91 PRO A C 1
ATOM 720 O O . PRO A 1 91 ? -12.635 8.048 13.095 1.00 92.44 91 PRO A O 1
ATOM 723 N N . ASN A 1 92 ? -13.700 6.759 11.605 1.00 93.19 92 ASN A N 1
ATOM 724 C CA . ASN A 1 92 ? -14.862 6.452 12.438 1.00 93.19 92 ASN A CA 1
ATOM 725 C C . ASN A 1 92 ? -14.798 5.041 13.047 1.00 93.19 92 ASN A C 1
ATOM 727 O O . ASN A 1 92 ? -15.716 4.631 13.758 1.00 93.19 92 ASN A O 1
ATOM 731 N N . ALA A 1 93 ? -13.759 4.257 12.741 1.00 93.06 93 ALA A N 1
ATOM 732 C CA . ALA A 1 93 ? -13.623 2.908 13.271 1.00 93.06 93 ALA A CA 1
ATOM 733 C C . ALA A 1 93 ? -13.095 2.930 14.705 1.00 93.06 93 ALA A C 1
ATOM 735 O O . ALA A 1 93 ? -12.123 3.605 15.016 1.00 93.06 93 ALA A O 1
ATOM 736 N N . GLY A 1 94 ? -13.689 2.104 15.564 1.00 91.38 94 GLY A N 1
ATOM 737 C CA . GLY A 1 94 ? -13.093 1.763 16.851 1.00 91.38 94 GLY A CA 1
ATOM 738 C C . GLY A 1 94 ? -12.059 0.632 16.730 1.00 91.38 94 GLY A C 1
ATOM 739 O O . GLY A 1 94 ? -12.110 -0.164 15.788 1.00 91.38 94 GLY A O 1
ATOM 740 N N . PRO A 1 95 ? -11.179 0.461 17.728 1.00 90.50 95 PRO A N 1
ATOM 741 C CA . PRO A 1 95 ? -10.109 -0.542 17.716 1.00 90.50 95 PRO A CA 1
ATOM 742 C C . PRO A 1 95 ? -10.625 -1.973 17.550 1.00 90.50 95 PRO A C 1
ATOM 744 O O . PRO A 1 95 ? -10.032 -2.773 16.827 1.00 90.50 95 PRO A O 1
ATOM 747 N N . LEU A 1 96 ? -11.755 -2.297 18.187 1.00 91.00 96 LEU A N 1
ATOM 748 C CA . LEU A 1 96 ? -12.375 -3.616 18.082 1.00 91.00 96 LEU A CA 1
ATOM 749 C C . LEU A 1 96 ? -12.925 -3.879 16.672 1.00 91.00 96 LEU A C 1
ATOM 751 O O . LEU A 1 96 ? -12.728 -4.968 16.134 1.00 91.00 96 LEU A O 1
ATOM 755 N N . HIS A 1 97 ? -13.572 -2.881 16.060 1.00 93.69 97 HIS A N 1
ATOM 756 C CA . HIS A 1 97 ? -14.066 -2.968 14.681 1.00 93.69 97 HIS A CA 1
ATOM 757 C C . HIS A 1 97 ? -12.910 -3.146 13.696 1.00 93.69 97 HIS A C 1
ATOM 759 O O . HIS A 1 97 ? -12.948 -4.039 12.850 1.00 93.69 97 HIS A O 1
ATOM 765 N N . THR A 1 98 ? -11.840 -2.366 13.858 1.00 94.69 98 THR A N 1
ATOM 766 C CA . THR A 1 98 ? -10.616 -2.479 13.054 1.00 94.69 98 THR A CA 1
ATOM 767 C C . THR A 1 98 ? -9.988 -3.865 13.188 1.00 94.69 98 THR A C 1
ATOM 769 O O . THR A 1 98 ? -9.652 -4.494 12.185 1.00 94.69 98 THR A O 1
ATOM 772 N N . TYR A 1 99 ? -9.885 -4.388 14.413 1.00 94.25 99 TYR A N 1
ATOM 773 C CA . TYR A 1 99 ? -9.358 -5.727 14.666 1.00 94.25 99 TYR A CA 1
ATOM 774 C C . TYR A 1 99 ? -10.185 -6.823 13.987 1.00 94.25 99 TYR A C 1
ATOM 776 O O . TYR A 1 99 ? -9.632 -7.657 13.268 1.00 94.25 99 TYR A O 1
ATOM 784 N N . TRP A 1 100 ? -11.509 -6.811 14.148 1.00 95.38 100 TRP A N 1
ATOM 785 C CA . TRP A 1 100 ? -12.369 -7.806 13.504 1.00 95.38 100 TRP A CA 1
ATOM 786 C C . TRP A 1 100 ? -12.394 -7.673 11.985 1.00 95.38 100 TRP A C 1
ATOM 788 O O . TRP A 1 100 ? -12.395 -8.684 11.278 1.00 95.38 100 TRP A O 1
ATOM 798 N N . THR A 1 101 ? -12.332 -6.448 11.468 1.00 96.44 101 THR A N 1
ATOM 799 C CA . THR A 1 101 ? -12.181 -6.195 10.032 1.00 96.44 101 THR A CA 1
ATOM 800 C C . THR A 1 101 ? -10.882 -6.819 9.519 1.00 96.44 101 THR A C 1
ATOM 802 O O . THR A 1 101 ? -10.909 -7.590 8.563 1.00 96.44 101 THR A O 1
ATOM 805 N N . MET A 1 102 ? -9.761 -6.598 10.211 1.00 96.00 102 MET A N 1
ATOM 806 C CA . MET A 1 102 ? -8.473 -7.206 9.877 1.00 96.00 102 MET A CA 1
ATOM 807 C C . MET A 1 102 ? -8.533 -8.742 9.900 1.00 96.00 102 MET A C 1
ATOM 809 O O . MET A 1 102 ? -8.086 -9.391 8.957 1.00 96.00 102 MET A O 1
ATOM 813 N N . VAL A 1 103 ? -9.104 -9.345 10.948 1.00 94.56 103 VAL A N 1
ATOM 814 C CA . VAL A 1 103 ? -9.208 -10.811 11.070 1.00 94.56 103 VAL A CA 1
ATOM 815 C C . VAL A 1 103 ? -10.125 -11.404 9.998 1.00 94.56 103 VAL A C 1
ATOM 817 O O . VAL A 1 103 ? -9.836 -12.475 9.458 1.00 94.56 103 VAL A O 1
ATOM 820 N N . SER A 1 104 ? -11.221 -10.721 9.664 1.00 95.00 104 SER A N 1
ATOM 821 C CA . SER A 1 104 ? -12.205 -11.207 8.689 1.00 95.00 104 SER A CA 1
ATOM 822 C C . SER A 1 104 ? -11.688 -11.217 7.248 1.00 95.00 104 SER A C 1
ATOM 824 O O . SER A 1 104 ? -12.224 -11.964 6.431 1.00 95.00 104 SER A O 1
ATOM 826 N N . LEU A 1 105 ? -10.584 -10.523 6.947 1.00 93.62 105 LEU A N 1
ATOM 827 C CA . LEU A 1 105 ? -9.903 -10.615 5.651 1.00 93.62 105 LEU A CA 1
ATOM 828 C C . LEU A 1 105 ? -9.494 -12.041 5.273 1.00 93.62 105 LEU A C 1
ATOM 830 O O . LEU A 1 105 ? -9.401 -12.351 4.088 1.00 93.62 105 LEU A O 1
ATOM 834 N N . ARG A 1 106 ? -9.308 -12.943 6.246 1.00 91.75 106 ARG A N 1
ATOM 835 C CA . ARG A 1 106 ? -9.052 -14.370 5.978 1.00 91.75 106 ARG A CA 1
ATOM 836 C C . ARG A 1 106 ? -10.170 -15.052 5.175 1.00 91.75 106 ARG A C 1
ATOM 838 O O . ARG A 1 106 ? -9.941 -16.109 4.592 1.00 91.75 106 ARG A O 1
ATOM 845 N N . PHE A 1 107 ? -11.366 -14.464 5.177 1.00 90.75 107 PHE A N 1
ATOM 846 C CA . PHE A 1 107 ? -12.542 -14.945 4.459 1.00 90.75 107 PHE A CA 1
ATOM 847 C C . PHE A 1 107 ? -12.727 -14.284 3.088 1.00 90.75 107 PHE A C 1
ATOM 849 O O . PHE A 1 107 ? -13.667 -14.637 2.377 1.00 90.75 107 PHE A O 1
ATOM 856 N N . ALA A 1 108 ? -11.856 -13.348 2.691 1.00 89.56 108 ALA A N 1
ATOM 857 C CA . ALA A 1 108 ? -11.922 -12.782 1.351 1.00 89.56 108 ALA A CA 1
ATOM 858 C C . ALA A 1 108 ? -11.682 -13.887 0.311 1.00 89.56 108 ALA A C 1
ATOM 860 O O . ALA A 1 108 ? -10.789 -14.722 0.458 1.00 89.56 108 ALA A O 1
ATOM 861 N N . LEU A 1 109 ? -12.516 -13.901 -0.728 1.00 86.69 109 LEU A N 1
ATOM 862 C CA . LEU A 1 109 ? -12.507 -14.967 -1.722 1.00 86.69 109 LEU A CA 1
ATOM 863 C C . LEU A 1 109 ? -11.241 -14.929 -2.605 1.00 86.69 109 LEU A C 1
ATOM 865 O O . LEU A 1 109 ? -10.798 -13.843 -2.990 1.00 86.69 109 LEU A O 1
ATOM 869 N N . PRO A 1 110 ? -10.720 -16.098 -3.023 1.00 87.62 110 PRO A N 1
ATOM 870 C CA . PRO A 1 110 ? -11.155 -17.434 -2.609 1.00 87.62 110 PRO A CA 1
ATOM 871 C C . PRO A 1 110 ? -10.723 -17.754 -1.162 1.00 87.62 110 PRO A C 1
ATOM 873 O O . PRO A 1 110 ? -9.663 -17.289 -0.731 1.00 87.62 110 PRO A O 1
ATOM 876 N N . PRO A 1 111 ? -11.514 -18.548 -0.406 1.00 85.94 111 PRO A N 1
ATOM 877 C CA . PRO A 1 111 ? -11.179 -18.901 0.971 1.00 85.94 111 PRO A CA 1
ATOM 878 C C . PRO A 1 111 ? -9.786 -19.524 1.055 1.00 85.94 111 PRO A C 1
ATOM 880 O O . PRO A 1 111 ? -9.342 -20.175 0.114 1.00 85.94 111 PRO A O 1
ATOM 883 N N . THR A 1 112 ? -9.101 -19.355 2.188 1.00 87.88 112 THR A N 1
ATOM 884 C CA . THR A 1 112 ? -7.741 -19.874 2.474 1.00 87.88 112 THR A CA 1
ATOM 885 C C . THR A 1 112 ? -6.595 -19.262 1.667 1.00 87.88 112 THR A C 1
ATOM 887 O O . THR A 1 112 ? -5.462 -19.268 2.152 1.00 87.88 112 THR A O 1
ATOM 890 N N . LYS A 1 113 ? -6.856 -18.644 0.509 1.00 91.31 113 LYS A N 1
ATOM 891 C CA . LYS A 1 113 ? -5.813 -17.952 -0.259 1.00 91.31 113 LYS A CA 1
ATOM 892 C C . LYS A 1 113 ? -5.179 -16.846 0.560 1.00 91.31 113 LYS A C 1
ATOM 894 O O . LYS A 1 113 ? -3.974 -16.848 0.756 1.00 91.31 113 LYS A O 1
ATOM 899 N N . MET A 1 114 ? -5.998 -15.980 1.151 1.00 90.75 114 MET A N 1
ATOM 900 C CA . MET A 1 114 ? -5.507 -14.936 2.051 1.00 90.75 114 MET A CA 1
ATOM 901 C C . MET A 1 114 ? -4.641 -15.506 3.175 1.00 90.75 114 MET A C 1
ATOM 903 O O . MET A 1 114 ? -3.550 -15.008 3.412 1.00 90.75 114 MET A O 1
ATOM 907 N N . ALA A 1 115 ? -5.082 -16.583 3.826 1.00 91.31 115 ALA A N 1
ATOM 908 C CA . ALA A 1 115 ? -4.343 -17.193 4.930 1.00 91.31 115 ALA A CA 1
ATOM 909 C C . ALA A 1 115 ? -2.991 -17.801 4.507 1.00 91.31 115 ALA A C 1
ATOM 911 O O . ALA A 1 115 ? -2.077 -17.854 5.321 1.00 91.31 115 ALA A O 1
ATOM 912 N N . THR A 1 116 ? -2.855 -18.240 3.254 1.00 94.38 116 THR A N 1
ATOM 913 C CA . THR A 1 116 ? -1.634 -18.883 2.731 1.00 94.38 116 THR A CA 1
ATOM 914 C C . THR A 1 116 ? -0.716 -17.919 1.981 1.00 94.38 116 THR A C 1
ATOM 916 O O . THR A 1 116 ? 0.472 -18.194 1.840 1.00 94.38 116 THR A O 1
ATOM 919 N N . THR A 1 117 ? -1.231 -16.775 1.521 1.00 95.12 117 THR A N 1
ATOM 920 C CA . THR A 1 117 ? -0.450 -15.769 0.789 1.00 95.12 117 THR A CA 1
ATOM 921 C C . THR A 1 117 ? -0.141 -14.521 1.608 1.00 95.12 117 THR A C 1
ATOM 923 O O . THR A 1 117 ? 0.639 -13.690 1.150 1.00 95.12 117 THR A O 1
ATOM 926 N N . LEU A 1 118 ? -0.745 -14.319 2.783 1.00 94.56 118 LEU A N 1
ATOM 927 C CA . LEU A 1 118 ? -0.484 -13.143 3.617 1.00 94.56 118 LEU A CA 1
ATOM 928 C C . LEU A 1 118 ? 0.935 -13.188 4.188 1.00 94.56 118 LEU A C 1
ATOM 930 O O . LEU A 1 118 ? 1.292 -14.092 4.936 1.00 94.56 118 LEU A O 1
ATOM 934 N N . LYS A 1 119 ? 1.739 -12.176 3.858 1.00 95.25 119 LYS A N 1
ATOM 935 C CA . LYS A 1 119 ? 3.103 -12.018 4.371 1.00 95.25 119 LYS A CA 1
ATOM 936 C C . LYS A 1 119 ? 3.118 -11.231 5.675 1.00 95.25 119 LYS A C 1
ATOM 938 O O . LYS A 1 119 ? 3.863 -11.555 6.595 1.00 95.25 119 LYS A O 1
ATOM 943 N N . LYS A 1 120 ? 2.322 -10.160 5.738 1.00 94.69 120 LYS A N 1
ATOM 944 C CA . LYS A 1 120 ? 2.220 -9.279 6.904 1.00 94.69 120 LYS A CA 1
ATOM 945 C C . LYS A 1 120 ? 0.880 -8.557 6.899 1.00 94.69 120 LYS A C 1
ATOM 947 O O . LYS A 1 120 ? 0.394 -8.161 5.845 1.00 94.69 120 LYS A O 1
ATOM 952 N N . ILE A 1 121 ? 0.325 -8.335 8.084 1.00 95.31 121 ILE A N 1
ATOM 953 C CA . ILE A 1 121 ? -0.796 -7.423 8.301 1.00 95.31 121 ILE A CA 1
ATOM 954 C C . ILE A 1 121 ? -0.597 -6.692 9.624 1.00 95.31 121 ILE A C 1
ATOM 956 O O . ILE A 1 121 ? -0.034 -7.260 10.562 1.00 95.31 121 ILE A O 1
ATOM 960 N N . LYS A 1 122 ? -0.994 -5.423 9.690 1.00 95.31 122 LYS A N 1
ATOM 961 C CA . LYS A 1 122 ? -0.890 -4.610 10.904 1.00 95.31 122 LYS A CA 1
ATOM 962 C C . LYS A 1 122 ? -2.058 -3.641 11.016 1.00 95.31 122 LYS A C 1
ATOM 964 O O . LYS A 1 122 ? -2.629 -3.232 10.006 1.00 95.31 122 LYS A O 1
ATOM 969 N N . ILE A 1 123 ? -2.332 -3.248 12.255 1.00 94.50 123 ILE A N 1
ATOM 970 C CA . ILE A 1 123 ? -3.149 -2.084 12.582 1.00 94.50 123 ILE A CA 1
ATOM 971 C C . ILE A 1 123 ? -2.210 -0.980 13.053 1.00 94.50 123 ILE A C 1
ATOM 973 O O . ILE A 1 123 ? -1.311 -1.244 13.853 1.00 94.50 123 ILE A O 1
ATOM 977 N N . SER A 1 124 ? -2.421 0.237 12.571 1.00 92.00 124 SER A N 1
ATOM 978 C CA . SER A 1 124 ? -1.829 1.446 13.147 1.00 92.00 124 SER A CA 1
ATOM 979 C C . SER A 1 124 ? -2.925 2.409 13.578 1.00 92.00 124 SER A C 1
ATOM 981 O O . SER A 1 124 ? -4.026 2.393 13.034 1.00 92.00 124 SER A O 1
ATOM 983 N N . LEU A 1 125 ? -2.617 3.214 14.588 1.00 90.56 125 LEU A N 1
ATOM 984 C CA . LEU A 1 125 ? -3.479 4.265 15.101 1.00 90.56 125 LEU A CA 1
ATOM 985 C C . LEU A 1 125 ? -2.726 5.582 14.982 1.00 90.56 125 LEU A C 1
ATOM 987 O O . LEU A 1 125 ? -1.584 5.673 15.432 1.00 90.56 125 LEU A O 1
ATOM 991 N N . VAL A 1 126 ? -3.379 6.573 14.395 1.00 89.50 126 VAL A N 1
ATOM 992 C CA . VAL A 1 126 ? -2.884 7.943 14.301 1.00 89.50 126 VAL A CA 1
ATOM 993 C C . VAL A 1 126 ? -3.795 8.812 15.164 1.00 89.50 126 VAL A C 1
ATOM 995 O O . VAL A 1 126 ? -4.999 8.863 14.928 1.00 89.50 126 VAL A O 1
ATOM 998 N N . LEU A 1 127 ? -3.238 9.406 16.223 1.00 85.88 127 LEU A N 1
ATOM 999 C CA . LEU A 1 127 ? -4.009 10.140 17.238 1.00 85.88 127 LEU A CA 1
ATOM 1000 C C . LEU A 1 127 ? -4.325 11.575 16.805 1.00 85.88 127 LEU A C 1
ATOM 1002 O O . LEU A 1 127 ? -5.430 12.044 17.040 1.00 85.88 127 LEU A O 1
ATOM 1006 N N . ASP A 1 128 ? -3.384 12.217 16.119 1.00 71.12 128 ASP A N 1
ATOM 1007 C CA . ASP A 1 128 ? -3.477 13.597 15.656 1.00 71.12 128 ASP A CA 1
ATOM 1008 C C . ASP A 1 128 ? -2.914 13.647 14.235 1.00 71.12 128 ASP A C 1
ATOM 1010 O O . ASP A 1 128 ? -1.738 13.337 14.036 1.00 71.12 128 ASP A O 1
ATOM 1014 N N . GLU A 1 129 ? -3.724 13.996 13.234 1.00 65.00 129 GLU A N 1
ATOM 1015 C CA . GLU A 1 129 ? -3.227 14.078 11.859 1.00 65.00 129 GLU A CA 1
ATOM 1016 C C . GLU A 1 129 ? -3.682 15.363 11.158 1.00 65.00 129 GLU A C 1
ATOM 1018 O O . GLU A 1 129 ? -4.794 15.454 10.642 1.00 65.00 129 GLU A O 1
ATOM 1023 N N . PRO A 1 130 ? -2.803 16.363 11.033 1.00 65.38 130 PRO A N 1
ATOM 1024 C CA . PRO A 1 130 ? -2.588 16.955 9.731 1.00 65.38 130 PRO A CA 1
ATOM 1025 C C . PRO A 1 130 ? -1.802 15.935 8.894 1.00 65.38 130 PRO A C 1
ATOM 1027 O O . PRO A 1 130 ? -0.626 15.693 9.158 1.00 65.38 130 PRO A O 1
ATOM 1030 N N . THR A 1 131 ? -2.430 15.309 7.897 1.00 68.56 131 THR A N 1
ATOM 1031 C CA . THR A 1 131 ? -1.710 14.492 6.906 1.00 68.56 131 THR A CA 1
ATOM 1032 C C . THR A 1 131 ? -0.642 15.357 6.243 1.00 68.56 131 THR A C 1
ATOM 1034 O O . THR A 1 131 ? -0.971 16.354 5.596 1.00 68.56 131 THR A O 1
ATOM 1037 N N . TRP A 1 132 ? 0.634 15.010 6.400 1.00 79.62 132 TRP A N 1
ATOM 1038 C CA . TRP A 1 132 ? 1.731 15.718 5.735 1.00 79.62 132 TRP A CA 1
ATOM 1039 C C . TRP A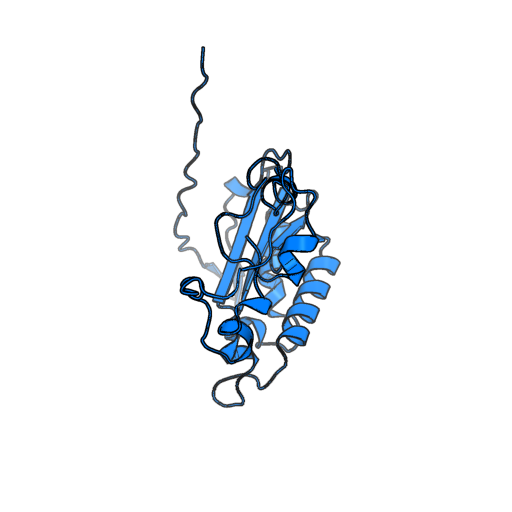 1 132 ? 2.054 15.035 4.415 1.00 79.62 132 TRP A C 1
ATOM 1041 O O . TRP A 1 132 ? 3.036 14.301 4.298 1.00 79.62 132 TRP A O 1
ATOM 1051 N N . ASP A 1 133 ? 1.211 15.278 3.416 1.00 82.88 133 ASP A N 1
ATOM 1052 C CA . ASP A 1 133 ? 1.524 14.882 2.050 1.00 82.88 133 ASP A CA 1
ATOM 1053 C C . ASP A 1 133 ? 2.590 15.832 1.486 1.00 82.88 133 ASP A C 1
ATOM 1055 O O . ASP A 1 133 ? 2.369 17.033 1.342 1.00 82.88 133 ASP A O 1
ATOM 1059 N N . GLN A 1 134 ? 3.782 15.295 1.238 1.00 88.50 134 GLN A N 1
ATOM 1060 C CA . GLN A 1 134 ? 4.911 16.014 0.642 1.00 88.50 134 GLN A CA 1
ATOM 1061 C C . GLN A 1 134 ? 5.154 15.563 -0.801 1.00 88.50 134 GLN A C 1
ATOM 1063 O O . GLN A 1 134 ? 6.204 15.871 -1.361 1.00 88.50 134 GLN A O 1
ATOM 1068 N N . THR A 1 135 ? 4.221 14.815 -1.404 1.00 88.44 135 THR A N 1
ATOM 1069 C CA . THR A 1 135 ? 4.382 14.261 -2.753 1.00 88.44 135 THR A CA 1
ATOM 1070 C C . THR A 1 135 ? 4.745 15.359 -3.742 1.00 88.44 135 THR A C 1
ATOM 1072 O O . THR A 1 135 ? 5.767 15.250 -4.412 1.00 88.44 135 THR A O 1
ATOM 1075 N N . ASP A 1 136 ? 3.994 16.456 -3.760 1.00 86.44 136 ASP A N 1
ATOM 1076 C CA . ASP A 1 136 ? 4.224 17.554 -4.703 1.00 86.44 136 ASP A CA 1
ATOM 1077 C C . ASP A 1 136 ? 5.526 18.314 -4.417 1.00 86.44 136 ASP A C 1
ATOM 1079 O O . ASP A 1 136 ? 6.147 18.854 -5.326 1.00 86.44 136 ASP A O 1
ATOM 1083 N N . HIS A 1 137 ? 5.984 18.334 -3.163 1.00 87.81 1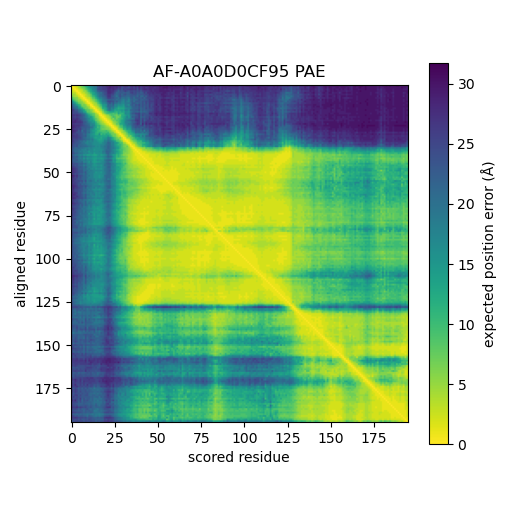37 HIS A N 1
ATOM 1084 C CA . HIS A 1 137 ? 7.247 18.978 -2.797 1.00 87.81 137 HIS A CA 1
ATOM 1085 C C . HIS A 1 137 ? 8.473 18.132 -3.166 1.00 87.81 137 HIS A C 1
ATOM 1087 O O . HIS A 1 137 ? 9.548 18.690 -3.374 1.00 87.81 137 HIS A O 1
ATOM 1093 N N . LEU A 1 138 ? 8.318 16.806 -3.219 1.00 89.31 138 LEU A N 1
ATOM 1094 C CA . LEU A 1 138 ? 9.380 15.842 -3.527 1.00 89.31 138 LEU A CA 1
ATOM 1095 C C . LEU A 1 138 ? 9.362 15.371 -4.987 1.00 89.31 138 LEU A C 1
ATOM 1097 O O . LEU A 1 138 ? 10.320 14.753 -5.447 1.00 89.31 138 LEU A O 1
ATOM 1101 N N . GLN A 1 139 ? 8.274 15.604 -5.720 1.00 89.62 139 GLN A N 1
ATOM 1102 C CA . GLN A 1 139 ? 8.254 15.401 -7.163 1.00 89.62 139 GLN A CA 1
ATOM 1103 C C . GLN A 1 139 ? 9.187 16.396 -7.848 1.00 89.62 139 GLN A C 1
ATOM 1105 O O . GLN A 1 139 ? 9.467 17.477 -7.336 1.00 89.62 139 GLN A O 1
ATOM 1110 N N . LEU A 1 140 ? 9.667 16.022 -9.033 1.00 87.06 140 LEU A N 1
ATOM 1111 C CA . LEU A 1 140 ? 10.488 16.905 -9.846 1.00 87.06 140 LEU A CA 1
ATOM 1112 C C . LEU A 1 140 ? 9.734 18.223 -10.126 1.00 87.06 140 LEU A C 1
ATOM 1114 O O . LEU A 1 140 ? 8.581 18.191 -10.553 1.00 87.06 140 LEU A O 1
ATOM 1118 N N . GLY A 1 141 ? 10.387 19.363 -9.892 1.00 83.75 141 GLY A N 1
ATOM 1119 C CA . GLY A 1 141 ? 9.780 20.703 -9.900 1.00 83.75 141 GLY A CA 1
ATOM 1120 C C . GLY A 1 141 ? 9.171 21.135 -8.559 1.00 83.75 141 GLY A C 1
ATOM 1121 O O . GLY A 1 141 ? 8.715 22.268 -8.428 1.00 83.75 141 GLY A O 1
ATOM 1122 N N . GLY A 1 142 ? 9.165 20.252 -7.562 1.00 87.12 142 GLY A N 1
ATOM 1123 C CA . GLY A 1 142 ? 8.726 20.532 -6.201 1.00 87.12 142 GLY A CA 1
ATOM 1124 C C . GLY A 1 142 ? 9.773 21.276 -5.374 1.00 87.12 142 GLY A C 1
ATOM 1125 O O . GLY A 1 142 ? 10.937 21.385 -5.752 1.00 87.12 142 GLY A O 1
ATOM 1126 N N . HIS A 1 143 ? 9.366 21.766 -4.200 1.00 88.31 143 HIS A N 1
ATOM 1127 C CA . HIS A 1 143 ? 10.206 22.598 -3.330 1.00 88.31 143 HIS A CA 1
ATOM 1128 C C . HIS A 1 143 ? 11.555 21.964 -2.939 1.00 88.31 143 HIS A C 1
ATOM 1130 O O . HIS A 1 143 ? 12.535 22.679 -2.758 1.00 88.31 143 HIS A O 1
ATOM 1136 N N . PHE A 1 144 ? 11.612 20.637 -2.811 1.00 87.94 144 PHE A N 1
ATOM 1137 C CA . PHE A 1 144 ? 12.817 19.892 -2.431 1.00 87.94 144 PHE A CA 1
ATOM 1138 C C . PHE A 1 144 ? 13.430 19.103 -3.600 1.00 87.94 144 PHE A C 1
ATOM 1140 O O . PHE A 1 144 ? 14.303 18.264 -3.390 1.00 87.94 144 PHE A O 1
ATOM 1147 N N . SER A 1 145 ? 12.944 19.301 -4.824 1.00 87.56 145 SER A N 1
ATOM 1148 C CA . SER A 1 145 ? 13.414 18.616 -6.035 1.00 87.56 145 SER A CA 1
ATOM 1149 C C . SER A 1 145 ? 13.214 19.528 -7.248 1.00 87.56 145 SER A C 1
ATOM 1151 O O . SER A 1 145 ? 12.611 19.144 -8.247 1.00 87.56 145 SER A O 1
ATOM 1153 N N . ASP A 1 146 ? 13.692 20.767 -7.137 1.00 84.62 146 ASP A N 1
ATOM 1154 C CA . ASP A 1 146 ? 13.461 21.862 -8.088 1.00 84.62 146 ASP A CA 1
ATOM 1155 C C . ASP A 1 146 ? 14.305 21.770 -9.375 1.00 84.62 146 ASP A C 1
ATOM 1157 O O . ASP A 1 146 ? 14.053 22.500 -10.340 1.00 84.62 146 ASP A O 1
ATOM 1161 N N . MET A 1 147 ? 15.272 20.847 -9.410 1.00 83.62 147 MET A N 1
ATOM 1162 C CA . MET A 1 147 ? 16.167 20.581 -10.537 1.00 83.62 147 MET A CA 1
ATOM 1163 C C . MET A 1 147 ? 16.480 19.086 -10.707 1.00 83.62 147 MET A C 1
ATOM 1165 O O . MET A 1 147 ? 16.222 18.259 -9.832 1.00 83.62 147 MET A O 1
ATOM 1169 N N . LEU A 1 148 ? 17.051 18.731 -11.861 1.00 85.19 148 LEU A N 1
ATOM 1170 C CA . LEU A 1 148 ? 17.554 17.388 -12.139 1.00 85.19 148 LEU A CA 1
ATOM 1171 C C . LEU A 1 148 ? 18.962 17.207 -11.554 1.00 85.19 148 LEU A C 1
ATOM 1173 O O . LEU A 1 148 ? 19.890 17.924 -11.909 1.00 85.19 148 LEU A O 1
ATOM 1177 N N . GLU A 1 149 ? 19.158 16.182 -10.725 1.00 82.06 149 GLU A N 1
ATOM 1178 C CA . GLU A 1 149 ? 20.479 15.849 -10.158 1.00 82.06 149 GLU A CA 1
ATOM 1179 C C . GLU A 1 149 ? 21.288 14.862 -11.030 1.00 82.06 149 GLU A C 1
ATOM 1181 O O . GLU A 1 149 ? 22.302 14.302 -10.608 1.00 82.06 149 GLU A O 1
ATOM 1186 N N . GLY A 1 150 ? 20.852 14.613 -12.269 1.00 84.25 150 GLY A N 1
ATOM 1187 C CA . GLY A 1 150 ? 21.519 13.683 -13.177 1.00 84.25 150 GLY A CA 1
ATOM 1188 C C . GLY A 1 150 ? 20.670 13.265 -14.377 1.00 84.25 150 GLY A C 1
ATOM 1189 O O . GLY A 1 150 ? 19.562 13.780 -14.564 1.00 84.25 150 GLY A O 1
ATOM 1190 N N . PRO A 1 151 ? 21.169 12.303 -15.186 1.00 87.75 151 PRO A N 1
ATOM 1191 C CA . PRO A 1 151 ? 20.470 11.867 -16.381 1.00 87.75 151 PRO A CA 1
ATOM 1192 C C . PRO A 1 151 ? 19.101 11.309 -16.000 1.00 87.75 151 PRO A C 1
ATOM 1194 O O . PRO A 1 151 ? 19.001 10.279 -15.331 1.00 87.75 151 PRO A O 1
ATOM 1197 N N . THR A 1 152 ? 18.045 11.968 -16.466 1.00 90.56 152 THR A N 1
ATOM 1198 C CA . THR A 1 152 ? 16.654 11.601 -16.179 1.00 90.56 152 THR A CA 1
ATOM 1199 C C . THR A 1 152 ? 15.926 11.246 -17.466 1.00 90.56 152 THR A C 1
ATOM 1201 O O . THR A 1 152 ? 16.142 11.918 -18.478 1.00 90.56 152 THR A O 1
ATOM 1204 N N . PRO A 1 153 ? 15.085 10.192 -17.491 1.00 92.06 153 PRO A N 1
ATOM 1205 C CA . PRO A 1 153 ? 14.356 9.825 -18.697 1.00 92.06 153 PRO A CA 1
ATOM 1206 C C . PRO A 1 153 ? 13.578 11.023 -19.238 1.00 92.06 153 PRO A C 1
ATOM 1208 O O . PRO A 1 153 ? 12.811 11.645 -18.506 1.00 92.06 153 PRO A O 1
ATOM 1211 N N . GLN A 1 154 ? 13.763 11.338 -20.521 1.00 89.75 154 GLN A N 1
ATOM 1212 C CA . GLN A 1 154 ? 13.285 12.593 -21.104 1.00 89.75 154 GLN A CA 1
ATOM 1213 C C . GLN A 1 154 ? 11.787 12.832 -20.869 1.00 89.75 154 GLN A C 1
ATOM 1215 O O . GLN A 1 154 ? 11.393 13.938 -20.532 1.00 89.75 154 GLN A O 1
ATOM 1220 N N . ILE A 1 155 ? 10.960 11.784 -20.953 1.00 87.62 155 ILE A N 1
ATOM 1221 C CA . ILE A 1 155 ? 9.503 11.870 -20.749 1.00 87.62 155 ILE A CA 1
ATOM 1222 C C . ILE A 1 155 ? 9.156 12.289 -19.309 1.00 87.62 155 ILE A C 1
ATOM 1224 O O . ILE A 1 155 ? 8.182 13.004 -19.093 1.00 87.62 155 ILE A O 1
ATOM 1228 N N . LEU A 1 156 ? 9.963 11.877 -18.329 1.00 88.56 156 LEU A N 1
ATOM 1229 C CA . LEU A 1 156 ? 9.756 12.231 -16.924 1.00 88.56 156 LEU A CA 1
ATOM 1230 C C . LEU A 1 156 ? 10.295 13.633 -16.611 1.00 88.56 156 LEU A C 1
ATOM 1232 O O . LEU A 1 156 ? 9.691 14.343 -15.817 1.00 88.56 156 LEU A O 1
ATOM 1236 N N . ALA A 1 157 ? 11.369 14.058 -17.283 1.00 85.62 157 ALA A N 1
ATOM 1237 C CA . ALA A 1 157 ? 11.962 15.385 -17.110 1.00 85.62 157 ALA A CA 1
ATOM 1238 C C . ALA A 1 157 ? 11.039 16.536 -17.555 1.00 85.62 157 ALA A C 1
ATOM 1240 O O . ALA A 1 157 ? 11.083 17.614 -16.974 1.00 85.62 157 ALA A O 1
ATOM 1241 N N . PHE A 1 158 ? 10.193 16.319 -18.568 1.00 72.12 158 PHE A N 1
ATOM 1242 C CA . PHE A 1 158 ? 9.296 17.356 -19.102 1.00 72.12 158 PHE A CA 1
ATOM 1243 C C . PHE A 1 158 ? 7.967 17.505 -18.351 1.00 72.12 158 PHE A C 1
ATOM 1245 O O . PHE A 1 158 ? 7.220 18.436 -18.632 1.00 72.12 158 PHE A O 1
ATOM 1252 N N . SER A 1 159 ? 7.656 16.611 -17.410 1.00 66.38 159 SER A N 1
ATOM 1253 C CA . SER A 1 159 ? 6.395 16.672 -16.653 1.00 66.38 159 SER A CA 1
ATOM 1254 C C . SER A 1 159 ? 6.437 17.663 -15.476 1.00 66.38 159 SER A C 1
ATOM 1256 O O . SER A 1 159 ? 5.454 17.780 -14.753 1.00 66.38 159 SER A O 1
ATOM 1258 N N . ALA A 1 160 ? 7.559 18.362 -15.275 1.00 66.38 160 ALA A N 1
ATOM 1259 C CA . ALA A 1 160 ? 7.843 19.178 -14.099 1.00 66.38 160 ALA A CA 1
ATOM 1260 C C . ALA A 1 160 ? 7.928 20.680 -14.418 1.00 66.38 160 ALA A C 1
ATOM 1262 O O . ALA A 1 160 ? 8.516 21.074 -15.428 1.00 66.38 160 ALA A O 1
ATOM 1263 N N . ILE A 1 161 ? 7.399 21.531 -13.529 1.00 68.25 161 ILE A N 1
ATOM 1264 C CA . ILE A 1 161 ? 7.642 22.983 -13.557 1.00 68.25 161 ILE A CA 1
ATOM 1265 C C . ILE A 1 161 ? 9.014 23.222 -12.929 1.00 68.25 161 ILE A C 1
ATOM 1267 O O . ILE A 1 161 ? 9.143 23.408 -11.724 1.00 68.25 161 ILE A O 1
ATOM 1271 N N . LEU A 1 162 ? 10.053 23.142 -13.751 1.00 70.56 162 LEU A N 1
ATOM 1272 C CA . LEU A 1 162 ? 11.430 23.333 -13.310 1.00 70.56 162 LEU A CA 1
ATOM 1273 C C . LEU A 1 162 ? 11.824 24.808 -13.344 1.00 70.56 162 LEU A C 1
ATOM 1275 O O . LEU A 1 162 ? 11.445 25.537 -14.262 1.00 70.56 162 LEU A O 1
ATOM 1279 N N . ALA A 1 163 ? 12.649 25.228 -12.382 1.00 73.94 163 ALA A N 1
ATOM 1280 C CA . ALA A 1 163 ? 13.250 26.563 -12.392 1.00 73.94 163 ALA A CA 1
ATOM 1281 C C . ALA A 1 163 ? 14.190 26.754 -13.598 1.00 73.94 163 ALA A C 1
ATOM 1283 O O . ALA A 1 163 ? 14.309 27.856 -14.135 1.00 73.94 163 ALA A O 1
ATOM 1284 N N . ILE A 1 164 ? 14.833 25.667 -14.042 1.00 74.88 164 ILE A N 1
ATOM 1285 C CA . ILE A 1 164 ? 15.718 25.632 -15.208 1.00 74.88 164 ILE A CA 1
ATOM 1286 C C . ILE A 1 164 ? 15.214 24.551 -16.175 1.00 74.88 164 ILE A C 1
ATOM 1288 O O . ILE A 1 164 ? 15.045 23.403 -15.761 1.00 74.88 164 ILE A O 1
ATOM 1292 N N . PRO A 1 165 ? 14.986 24.872 -17.464 1.00 80.75 165 PRO A N 1
ATOM 1293 C CA . PRO A 1 165 ? 14.554 23.885 -18.442 1.00 80.75 165 PRO A CA 1
ATOM 1294 C C . PRO A 1 165 ? 15.583 22.757 -18.595 1.00 80.75 165 PRO A C 1
ATOM 1296 O O . PRO A 1 165 ? 16.772 23.046 -18.783 1.00 80.75 165 PRO A O 1
ATOM 1299 N N . PRO A 1 166 ? 15.140 21.490 -18.597 1.00 82.75 166 PRO A N 1
ATOM 1300 C CA . PRO A 1 166 ? 16.035 20.353 -18.686 1.00 82.75 166 PRO A CA 1
ATOM 1301 C C . PRO A 1 166 ? 16.677 20.295 -20.080 1.00 82.75 166 PRO A C 1
ATOM 1303 O O . PRO A 1 166 ? 16.001 20.361 -21.111 1.00 82.75 166 PRO A O 1
ATOM 1306 N N . GLN A 1 167 ? 17.997 20.178 -20.115 1.00 84.50 167 GLN A N 1
ATOM 1307 C CA . GLN A 1 167 ? 18.828 20.175 -21.308 1.00 84.50 167 GLN A CA 1
ATOM 1308 C C . GLN A 1 167 ? 18.978 18.759 -21.886 1.00 84.50 167 GLN A C 1
ATOM 1310 O O . GLN A 1 167 ? 18.992 17.764 -21.153 1.00 84.50 167 GLN A O 1
ATOM 1315 N N . PRO A 1 168 ? 19.089 18.620 -23.219 1.00 83.75 168 PRO A N 1
ATOM 1316 C CA . PRO A 1 168 ? 19.410 17.345 -23.845 1.00 83.75 168 PRO A CA 1
ATOM 1317 C C . PRO A 1 168 ? 20.807 16.869 -23.447 1.00 83.75 168 PRO A C 1
ATOM 1319 O O . PRO A 1 168 ? 21.739 17.663 -23.325 1.00 83.75 168 PRO A O 1
ATOM 1322 N N . TYR A 1 169 ? 20.969 15.552 -23.317 1.00 80.50 169 TYR A N 1
ATOM 1323 C CA . TYR A 1 169 ? 22.305 14.976 -23.227 1.00 80.50 169 TYR A CA 1
ATOM 1324 C C . TYR A 1 169 ? 23.071 15.241 -24.531 1.00 80.50 169 TYR A C 1
ATOM 1326 O O . TYR A 1 169 ? 22.607 14.871 -25.613 1.00 80.50 169 TYR A O 1
ATOM 1334 N N . LEU A 1 170 ? 24.235 15.886 -24.437 1.00 76.75 170 LEU A N 1
ATOM 1335 C CA . LEU A 1 170 ? 24.990 16.311 -25.613 1.00 76.75 170 LEU A CA 1
ATOM 1336 C C . LEU A 1 170 ? 25.762 15.143 -26.258 1.00 76.75 170 LEU A C 1
ATOM 1338 O O . LEU A 1 170 ? 26.419 14.369 -25.554 1.00 76.75 170 LEU A O 1
ATOM 1342 N N . PRO A 1 171 ? 25.753 15.028 -27.600 1.00 67.94 171 PRO A N 1
ATOM 1343 C CA . PRO A 1 171 ? 26.614 14.091 -28.315 1.00 67.94 171 PRO A CA 1
ATOM 1344 C C . PRO A 1 171 ? 28.096 14.364 -28.017 1.00 67.94 171 PRO A C 1
ATOM 1346 O O . PRO A 1 171 ? 28.539 15.508 -28.062 1.00 67.94 171 PRO A O 1
ATOM 1349 N N . GLY A 1 172 ? 28.872 13.313 -27.738 1.00 71.75 172 GLY A N 1
ATOM 1350 C CA . GLY A 1 172 ? 30.323 13.404 -27.523 1.00 71.75 172 GLY A CA 1
ATOM 1351 C C . GLY A 1 172 ? 30.774 13.435 -26.059 1.00 71.75 172 GLY A C 1
ATOM 1352 O O . GLY A 1 172 ? 31.961 13.249 -25.803 1.00 71.75 172 GLY A O 1
ATOM 1353 N N . GLN A 1 173 ? 29.860 13.586 -25.095 1.00 71.56 173 GLN A N 1
ATOM 1354 C CA . GLN A 1 173 ? 30.182 13.321 -23.691 1.00 71.56 173 GLN A CA 1
ATOM 1355 C C . GLN A 1 173 ? 30.063 11.821 -23.367 1.00 71.56 173 GLN A C 1
ATOM 1357 O O . GLN A 1 173 ? 29.187 11.141 -23.915 1.00 71.56 173 GLN A O 1
ATOM 1362 N N . PRO A 1 174 ? 30.934 11.274 -22.496 1.00 78.75 174 PRO A N 1
ATOM 1363 C CA . PRO A 1 174 ? 30.812 9.894 -22.050 1.00 78.75 174 PRO A CA 1
ATOM 1364 C C . PRO A 1 174 ? 29.525 9.721 -21.234 1.00 78.75 174 PRO A C 1
ATOM 1366 O O . PRO A 1 174 ? 29.430 10.153 -20.083 1.00 78.75 174 PRO A O 1
ATOM 1369 N N . PHE A 1 175 ? 28.526 9.077 -21.842 1.00 84.94 175 PHE A N 1
ATOM 1370 C CA . PHE A 1 175 ? 27.263 8.782 -21.178 1.00 84.94 175 PHE A CA 1
ATOM 1371 C C . PHE A 1 175 ? 27.425 7.616 -20.210 1.00 84.94 175 PHE A C 1
ATOM 1373 O O . PHE A 1 175 ? 27.617 6.466 -20.610 1.00 84.94 175 PHE A O 1
ATOM 1380 N N . ASN A 1 176 ? 27.272 7.920 -18.925 1.00 85.44 176 ASN A N 1
ATOM 1381 C CA . ASN A 1 176 ? 27.163 6.919 -17.881 1.00 85.44 176 ASN A CA 1
ATOM 1382 C C . ASN A 1 176 ? 25.689 6.722 -17.539 1.00 85.44 176 ASN A C 1
ATOM 1384 O O . ASN A 1 176 ? 25.047 7.603 -16.964 1.00 85.44 176 ASN A O 1
ATOM 1388 N N . ARG A 1 177 ? 25.157 5.544 -17.879 1.00 87.38 177 ARG A N 1
ATOM 1389 C CA . ARG A 1 177 ? 23.802 5.147 -17.489 1.00 87.38 177 ARG A CA 1
ATOM 1390 C C . ARG A 1 177 ? 23.655 5.271 -15.962 1.00 87.38 177 ARG A C 1
ATOM 1392 O O . ARG A 1 177 ? 24.521 4.749 -15.252 1.00 87.38 177 ARG A O 1
ATOM 1399 N N . PRO A 1 178 ? 22.571 5.882 -15.444 1.00 89.81 178 PRO A N 1
ATOM 1400 C CA . PRO A 1 178 ? 22.383 6.021 -14.006 1.00 89.81 178 PRO A CA 1
ATOM 1401 C C . PRO A 1 178 ? 22.474 4.684 -13.269 1.00 89.81 178 PRO A C 1
ATOM 1403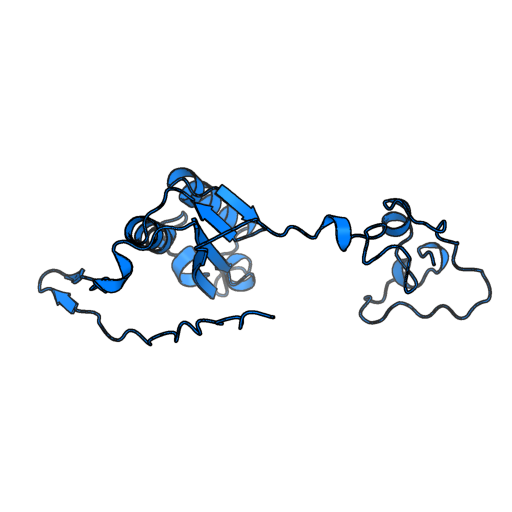 O O . PRO A 1 178 ? 22.025 3.637 -13.763 1.00 89.81 178 PRO A O 1
ATOM 1406 N N . ARG A 1 179 ? 23.048 4.723 -12.062 1.00 87.31 179 ARG A N 1
ATOM 1407 C CA . ARG A 1 179 ? 23.225 3.546 -11.202 1.00 87.31 179 ARG A CA 1
ATOM 1408 C C . ARG A 1 179 ? 21.882 2.839 -10.999 1.00 87.31 179 ARG A C 1
ATOM 1410 O O . ARG A 1 179 ? 20.846 3.481 -10.902 1.00 87.31 179 ARG A O 1
ATOM 1417 N N . HIS A 1 180 ? 21.904 1.508 -10.960 1.00 90.12 180 HIS A N 1
ATOM 1418 C CA . HIS A 1 180 ? 20.710 0.659 -10.820 1.00 90.12 180 HIS A CA 1
ATOM 1419 C C . HIS A 1 180 ? 19.694 0.718 -11.979 1.00 90.12 180 HIS A C 1
ATOM 1421 O O . HIS A 1 180 ? 18.682 0.022 -11.931 1.00 90.12 180 HIS A O 1
ATOM 1427 N N . THR A 1 181 ? 19.988 1.421 -13.078 1.00 92.31 181 THR A N 1
ATOM 1428 C CA . THR A 1 181 ? 19.220 1.270 -14.322 1.00 92.31 181 THR A CA 1
ATOM 1429 C C . THR A 1 181 ? 19.643 -0.017 -15.033 1.00 92.31 181 THR A C 1
ATOM 1431 O O . THR A 1 181 ? 20.827 -0.212 -15.339 1.00 92.31 181 THR A O 1
ATOM 1434 N N . ARG A 1 182 ? 18.682 -0.904 -15.322 1.00 93.81 182 ARG A N 1
ATOM 1435 C CA . ARG A 1 182 ? 18.931 -2.155 -16.057 1.00 93.81 182 ARG A CA 1
ATOM 1436 C C . ARG A 1 182 ? 19.469 -1.850 -17.468 1.00 93.81 182 ARG A C 1
ATOM 1438 O O . ARG A 1 182 ? 18.906 -0.988 -18.143 1.00 93.81 182 ARG A O 1
ATOM 1445 N N . PRO A 1 183 ? 20.517 -2.548 -17.946 1.00 91.62 183 PRO A N 1
ATOM 1446 C CA . PRO A 1 183 ? 21.001 -2.376 -19.312 1.00 91.62 183 PRO A CA 1
ATOM 1447 C C . PRO A 1 183 ? 19.929 -2.766 -20.333 1.00 91.62 183 PRO A C 1
ATOM 1449 O O . PRO A 1 183 ? 19.351 -3.851 -20.261 1.00 91.62 183 PRO A O 1
ATOM 1452 N N . SER A 1 184 ? 19.690 -1.879 -21.295 1.00 94.56 184 SER A N 1
ATOM 1453 C CA . SER A 1 184 ? 18.852 -2.116 -22.470 1.00 94.56 184 SER A CA 1
ATOM 1454 C C . SER A 1 184 ? 19.268 -1.163 -23.598 1.00 94.56 184 SER A C 1
ATOM 1456 O O . SER A 1 184 ? 19.900 -0.140 -23.311 1.00 94.56 184 SER A O 1
ATOM 1458 N N . PRO A 1 185 ? 18.907 -1.441 -24.866 1.00 94.31 185 PRO A N 1
ATOM 1459 C CA . PRO A 1 185 ? 19.159 -0.508 -25.965 1.00 94.31 185 PRO A CA 1
ATOM 1460 C C . PRO A 1 185 ? 18.614 0.900 -25.684 1.00 94.31 185 PRO A C 1
ATOM 1462 O O . PRO A 1 185 ? 19.306 1.886 -25.909 1.00 94.31 185 PRO A O 1
ATOM 1465 N N . ALA A 1 186 ? 17.413 1.000 -25.104 1.00 93.25 186 ALA A N 1
ATOM 1466 C CA . ALA A 1 186 ? 16.812 2.281 -24.741 1.00 93.25 186 ALA A CA 1
ATOM 1467 C C . ALA A 1 186 ? 17.564 2.984 -23.600 1.00 93.25 186 ALA A C 1
ATOM 1469 O O . ALA A 1 186 ? 17.791 4.189 -23.672 1.00 93.25 186 ALA A O 1
ATOM 1470 N N . ALA A 1 187 ? 17.981 2.247 -22.567 1.00 92.19 187 ALA A N 1
ATOM 1471 C CA . ALA A 1 187 ? 18.675 2.824 -21.418 1.00 92.19 187 ALA A CA 1
ATOM 1472 C C . ALA A 1 187 ? 20.115 3.257 -21.739 1.00 92.19 187 ALA A C 1
ATOM 1474 O O . ALA A 1 187 ? 20.657 4.120 -21.056 1.00 92.19 187 ALA A O 1
ATOM 1475 N N . ASN A 1 188 ? 20.726 2.672 -22.773 1.00 90.75 188 ASN A N 1
ATOM 1476 C CA . ASN A 1 188 ? 22.068 3.017 -23.247 1.00 90.75 188 ASN A CA 1
ATOM 1477 C C . ASN A 1 188 ? 22.074 4.102 -24.328 1.00 90.75 188 ASN 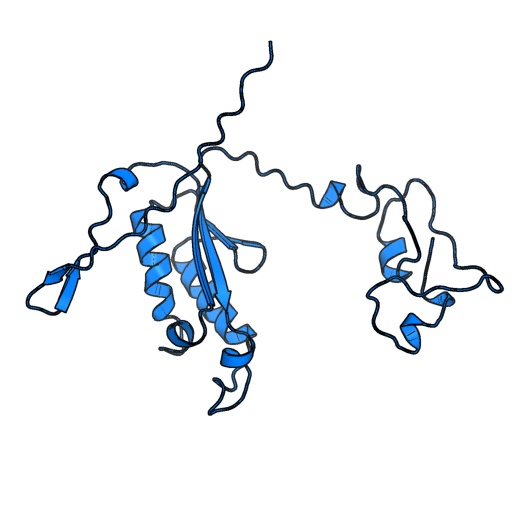A C 1
ATOM 1479 O O . ASN A 1 188 ? 23.150 4.517 -24.743 1.00 90.75 188 ASN A O 1
ATOM 1483 N N . ASN A 1 189 ? 20.905 4.536 -24.804 1.00 91.00 189 ASN A N 1
ATOM 1484 C CA . ASN A 1 189 ? 20.796 5.606 -25.785 1.00 91.00 189 ASN A CA 1
ATOM 1485 C C . ASN A 1 189 ? 20.764 6.967 -25.062 1.00 91.00 189 ASN A C 1
ATOM 1487 O O . ASN A 1 189 ? 19.751 7.264 -24.422 1.00 91.00 189 ASN A O 1
ATOM 1491 N N . PRO A 1 190 ? 21.807 7.815 -25.179 1.00 89.94 190 PRO A N 1
ATOM 1492 C CA . PRO A 1 190 ? 21.861 9.102 -24.484 1.00 89.94 190 PRO A CA 1
ATOM 1493 C C . PRO A 1 190 ? 20.718 10.052 -24.871 1.00 89.94 190 PRO A C 1
ATOM 1495 O O . PRO A 1 190 ? 20.273 10.844 -24.046 1.00 89.94 190 PRO A O 1
ATOM 1498 N N . ALA A 1 191 ? 20.165 9.923 -26.084 1.00 90.31 191 ALA A N 1
ATOM 1499 C CA . ALA A 1 191 ? 19.054 10.755 -26.555 1.00 90.31 191 ALA A CA 1
ATOM 1500 C C . ALA A 1 191 ? 17.768 10.598 -25.718 1.00 90.31 191 ALA A C 1
ATOM 1502 O O . ALA A 1 191 ? 16.916 11.489 -25.712 1.00 90.31 191 ALA A O 1
ATOM 1503 N N . ASN A 1 192 ? 17.634 9.488 -24.982 1.00 92.19 192 ASN A N 1
ATOM 1504 C CA . ASN A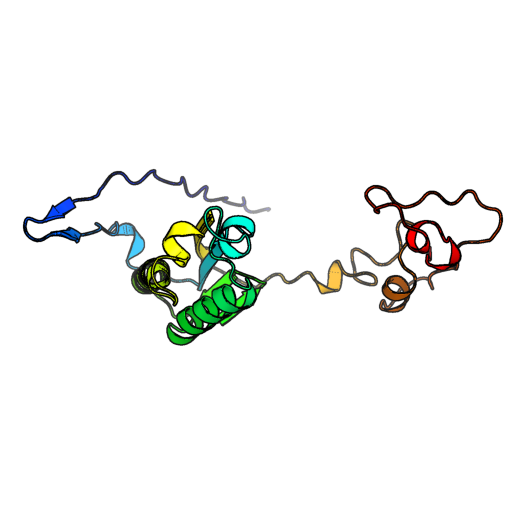 1 192 ? 16.493 9.227 -24.106 1.00 92.19 192 ASN A CA 1
ATOM 1505 C C . ASN A 1 192 ? 16.579 9.938 -22.745 1.00 92.19 192 ASN A C 1
ATOM 1507 O O . ASN A 1 192 ? 15.669 9.768 -21.932 1.00 92.19 192 ASN A O 1
ATOM 1511 N N . TRP A 1 193 ? 17.630 10.724 -22.489 1.00 90.75 193 TRP A N 1
ATOM 1512 C CA . TRP A 1 193 ? 17.904 11.346 -21.193 1.00 90.75 193 TRP A CA 1
ATOM 1513 C C . TRP A 1 193 ? 17.979 12.881 -21.280 1.00 90.75 193 TRP A C 1
ATOM 1515 O O . TRP A 1 193 ? 18.196 13.459 -22.352 1.00 90.75 193 TRP A O 1
ATOM 1525 N N . ARG A 1 194 ? 17.765 13.542 -20.140 1.00 88.25 194 ARG A N 1
ATOM 1526 C CA . ARG A 1 194 ? 17.880 14.992 -19.921 1.00 88.25 194 ARG A CA 1
ATOM 1527 C C . ARG A 1 194 ? 18.647 15.297 -18.633 1.00 88.25 194 ARG A C 1
ATOM 1529 O O . ARG A 1 194 ? 18.740 14.411 -17.783 1.00 88.25 194 ARG A O 1
ATOM 1536 N N . HIS A 1 195 ? 19.164 16.517 -18.519 1.00 82.88 195 HIS A N 1
ATOM 1537 C CA . HIS A 1 195 ? 19.927 17.042 -17.382 1.00 82.88 195 HIS A CA 1
ATOM 1538 C C . HIS A 1 195 ? 19.484 18.438 -16.981 1.00 82.88 195 HIS A C 1
ATOM 1540 O O . HIS A 1 195 ? 18.971 19.153 -17.863 1.00 82.88 195 HIS A O 1
#